Protein AF-A0A8T0EDN4-F1 (afdb_monomer_lite)

Foldseek 3Di:
DLVVVLVCLVPVNLVVLLLLLVLFQPLDPVSNCVSCCVPDVDDDDDPVVNVVSNLSLLVSLQVLVVVLVVLVVVLVVLVVVVCVVCVPDDPVRVVVSVVSSVSSVVSSVSSVVSSVSSLVRCCVSPLLVLLVVLLVVLLPDAQADDPVRQVVCVVVVLADPSLVVSLVVVVVVLVVVVVSHDLVSSQSNLLSNLLSNLVSVVVSLVNHAHELSSLVSVLSSVVVVLVSSVVSHPDRSVVSCPVVNVSSVCNNPPRND

Organism: Argiope bruennichi (NCBI:txid94029)

Secondary structure (DSSP, 8-state):
-HHHHHHHIIIIIIHHHHHHHHT----SHHHHHHHHHTT-SS----HHHHHHHHHHHHHHHHHHHHHHHHHHHHHHHHHHHHHHH-TT--HHHHHHHHHHHHHHHHHHHHHHHHHHHHHHHHIIIIIHHHHHHHHHHHHHS-----HHHHHHHHHTTTS-HHHHHHHHHHHHHHHHHHTTS-HHHHHHHHHHHHHHHHHHHHHHHHHS---HHHHHHHHHHHHHHHHHHHHH-SS--HHHHHHHHHHHHHHHHTS--

pLDDT: mean 85.51, std 10.29, range [38.66, 97.0]

Radius of gyration: 24.54 Å; chains: 1; bounding box: 53×47×71 Å

Sequence (257 aa):
MLNHATSLLQADFYEVLNEKLKLGFPSSILDFSQAYSVFQSSLQIQPSDIDKSKVEFLVTLNNAEVACEYVRTLRMNLEEEVQKMFPHASDQDGAKLESCLSEITSVNFKLQQLISYGRTHLCTAVVKPRIKPWVDAFQSASHIITDDEFAQYEANDGARPFIQNFIISTDTFLKSLKDSLTTSNFDSIVSLLATELTSQFEKAVMSCQFNRLGGLLFEKELRLIIAYLTTVTTWTIRDKFARLTSNCFYTQFGKCK

Structure (mmCIF, N/CA/C/O backbone):
data_AF-A0A8T0EDN4-F1
#
_entry.id   AF-A0A8T0EDN4-F1
#
loop_
_atom_site.group_PDB
_atom_site.id
_atom_site.type_symbol
_atom_site.label_atom_id
_atom_site.label_alt_id
_atom_site.label_comp_id
_atom_site.label_asym_id
_atom_site.label_entity_id
_atom_site.label_seq_id
_atom_site.pdbx_PDB_ins_code
_atom_site.Cartn_x
_atom_site.Cartn_y
_atom_site.Cartn_z
_atom_site.occupancy
_atom_site.B_iso_or_equiv
_atom_site.auth_seq_id
_atom_site.auth_comp_id
_atom_site.auth_asym_id
_atom_site.auth_atom_id
_atom_site.pdbx_PDB_model_num
ATOM 1 N N . MET A 1 1 ? -21.472 1.754 34.491 1.00 60.69 1 MET A N 1
ATOM 2 C CA . MET A 1 1 ? -21.577 0.890 33.294 1.00 60.69 1 MET A CA 1
ATOM 3 C C . MET A 1 1 ? -20.797 1.447 32.107 1.00 60.69 1 MET A C 1
ATOM 5 O O . MET A 1 1 ? -19.956 0.710 31.621 1.00 60.69 1 MET A O 1
ATOM 9 N N . LEU A 1 2 ? -20.976 2.710 31.688 1.00 70.38 2 LEU A N 1
ATOM 10 C CA . LEU A 1 2 ? -20.209 3.294 30.565 1.00 70.38 2 LEU A CA 1
ATOM 11 C C . LEU A 1 2 ? -18.682 3.203 30.740 1.00 70.38 2 LEU A C 1
ATOM 13 O O . LEU A 1 2 ? -18.018 2.639 29.882 1.00 70.38 2 LEU A O 1
ATOM 17 N N . ASN A 1 3 ? -18.141 3.626 31.887 1.00 73.56 3 ASN A N 1
ATOM 18 C CA . ASN A 1 3 ? -16.691 3.539 32.135 1.00 73.56 3 ASN A CA 1
ATOM 19 C C . ASN A 1 3 ? -16.175 2.093 32.098 1.00 73.56 3 ASN A C 1
ATOM 21 O O . ASN A 1 3 ? -15.054 1.842 31.675 1.00 73.56 3 ASN A O 1
ATOM 25 N N . HIS A 1 4 ? -17.009 1.128 32.500 1.00 79.94 4 HIS A N 1
ATOM 26 C CA . HIS A 1 4 ? -16.658 -0.288 32.417 1.00 79.94 4 HIS A CA 1
ATOM 27 C C . HIS A 1 4 ? -16.629 -0.771 30.959 1.00 79.94 4 HIS A C 1
ATOM 29 O O . HIS A 1 4 ? -15.708 -1.486 30.584 1.00 79.94 4 HIS A O 1
ATOM 35 N N . ALA A 1 5 ? -17.569 -0.321 30.119 1.00 77.38 5 ALA A N 1
ATOM 36 C CA . ALA A 1 5 ? -17.548 -0.597 28.683 1.00 77.38 5 ALA A CA 1
ATOM 37 C C . ALA A 1 5 ? -16.293 -0.015 28.009 1.00 77.38 5 ALA A C 1
ATOM 39 O O . ALA A 1 5 ? -15.651 -0.711 27.227 1.00 77.38 5 ALA A O 1
ATOM 40 N N . THR A 1 6 ? -15.887 1.209 28.363 1.00 81.44 6 THR A N 1
ATOM 41 C CA . THR A 1 6 ? -14.617 1.789 27.898 1.00 81.44 6 THR A CA 1
ATOM 42 C C . THR A 1 6 ? -13.420 0.940 28.329 1.00 81.44 6 THR A C 1
ATOM 44 O O . THR A 1 6 ? -12.558 0.640 27.505 1.00 81.44 6 THR A O 1
ATOM 47 N N . SER A 1 7 ? -13.358 0.523 29.601 1.00 83.19 7 SER A N 1
ATOM 48 C CA . SER A 1 7 ? -12.265 -0.324 30.094 1.00 83.19 7 SER A CA 1
ATOM 49 C C . SER A 1 7 ? -12.170 -1.645 29.332 1.00 83.19 7 SER A C 1
ATOM 51 O O . SER A 1 7 ? -11.069 -2.022 28.947 1.00 83.19 7 SER A O 1
ATOM 53 N N . LEU A 1 8 ? -13.300 -2.302 29.052 1.00 85.00 8 LEU A N 1
ATOM 54 C CA . LEU A 1 8 ? -13.344 -3.538 28.260 1.00 85.00 8 LEU A CA 1
ATOM 55 C C . LEU A 1 8 ? -12.883 -3.302 26.812 1.00 85.00 8 LEU A C 1
ATOM 57 O O . LEU A 1 8 ? -12.065 -4.053 26.288 1.00 85.00 8 LEU A O 1
ATOM 61 N N . LEU A 1 9 ? -13.349 -2.224 26.168 1.00 86.56 9 LEU A N 1
ATOM 62 C CA . LEU A 1 9 ? -12.917 -1.861 24.812 1.00 86.56 9 LEU A CA 1
ATOM 63 C C . LEU A 1 9 ? -11.412 -1.573 24.740 1.00 86.56 9 LEU A C 1
ATOM 65 O O . LEU A 1 9 ? -10.772 -1.852 23.725 1.00 86.56 9 LEU A O 1
ATOM 69 N N . GLN A 1 10 ? -10.840 -1.008 25.801 1.00 84.94 10 GLN A N 1
ATOM 70 C CA . GLN A 1 10 ? -9.421 -0.698 25.836 1.00 84.94 10 GLN A CA 1
ATOM 71 C C . GLN A 1 10 ? -8.559 -1.922 26.174 1.00 84.94 10 GLN A C 1
ATOM 73 O O . GLN A 1 10 ? -7.649 -2.226 25.408 1.00 84.94 10 GLN A O 1
ATOM 78 N N . ALA A 1 11 ? -8.833 -2.610 27.282 1.00 82.19 11 ALA A N 1
ATOM 79 C CA . ALA A 1 11 ? -7.992 -3.698 27.784 1.00 82.19 11 ALA A CA 1
ATOM 80 C C . ALA A 1 11 ? -8.225 -5.013 27.028 1.00 82.19 11 ALA A C 1
ATOM 82 O O . ALA A 1 11 ? -7.290 -5.620 26.524 1.00 82.19 11 ALA A O 1
ATOM 83 N N . ASP A 1 12 ? -9.478 -5.433 26.867 1.00 81.62 12 ASP A N 1
ATOM 84 C CA . ASP A 1 12 ? -9.762 -6.779 26.353 1.00 81.62 12 ASP A CA 1
ATOM 85 C C . ASP A 1 12 ? -9.864 -6.824 24.827 1.00 81.62 12 ASP A C 1
ATOM 87 O O . ASP A 1 12 ? -9.804 -7.895 24.220 1.00 81.62 12 ASP A O 1
ATOM 91 N N . PHE A 1 13 ? -10.022 -5.663 24.190 1.00 84.94 13 PHE A N 1
ATOM 92 C CA . PHE A 1 13 ? -10.209 -5.577 22.748 1.00 84.94 13 PHE A CA 1
ATOM 93 C C . PHE A 1 13 ? -9.044 -4.879 22.042 1.00 84.94 13 PHE A C 1
ATOM 95 O O . PHE A 1 13 ? -8.352 -5.498 21.230 1.00 84.94 13 PHE A O 1
ATOM 102 N N . TYR A 1 14 ? -8.786 -3.604 22.352 1.00 90.56 14 TYR A N 1
ATOM 103 C CA . TYR A 1 14 ? -7.710 -2.860 21.698 1.00 90.56 14 TYR A CA 1
ATOM 104 C C . TYR A 1 14 ? -6.323 -3.455 21.978 1.00 90.56 14 TYR A C 1
ATOM 106 O O . TYR A 1 14 ? -5.551 -3.605 21.032 1.00 90.56 14 TYR A O 1
ATOM 114 N N . GLU A 1 15 ? -5.987 -3.806 23.227 1.00 90.50 15 GLU A N 1
ATOM 115 C CA . GLU A 1 15 ? -4.652 -4.343 23.539 1.00 90.50 15 GLU A CA 1
ATOM 116 C C . GLU A 1 15 ? -4.381 -5.665 22.818 1.00 90.50 15 GLU A C 1
ATOM 118 O O . GLU A 1 15 ? -3.327 -5.798 22.202 1.00 90.50 15 GLU A O 1
ATOM 123 N N . VAL A 1 16 ? -5.361 -6.572 22.757 1.00 90.25 16 VAL A N 1
ATOM 124 C CA . VAL A 1 16 ? -5.237 -7.847 22.029 1.00 90.25 16 VAL A CA 1
ATOM 125 C C . VAL A 1 16 ? -4.974 -7.623 20.536 1.00 90.25 16 VAL A C 1
ATOM 127 O O . VAL A 1 16 ? -4.086 -8.248 19.952 1.00 90.25 16 VAL A O 1
ATOM 130 N N . LEU A 1 17 ? -5.717 -6.716 19.892 1.00 91.06 17 LEU A N 1
ATOM 131 C CA . LEU A 1 17 ? -5.491 -6.379 18.480 1.00 91.06 17 LEU A CA 1
ATOM 132 C C . LEU A 1 17 ? -4.126 -5.715 18.267 1.00 91.06 17 LEU A C 1
ATOM 134 O O . LEU A 1 17 ? -3.443 -5.982 17.277 1.00 91.06 17 LEU A O 1
ATOM 138 N N . ASN A 1 18 ? -3.736 -4.842 19.192 1.00 91.69 18 ASN A N 1
ATOM 139 C CA . ASN A 1 18 ? -2.486 -4.102 19.151 1.00 91.69 18 ASN A CA 1
ATOM 140 C C . ASN A 1 18 ? -1.275 -5.024 19.299 1.00 91.69 18 ASN A C 1
ATOM 142 O O . ASN A 1 18 ? -0.330 -4.890 18.528 1.00 91.69 18 ASN A O 1
ATOM 146 N N . GLU A 1 19 ? -1.307 -5.975 20.232 1.00 90.50 19 GLU A N 1
ATOM 147 C CA . GLU A 1 19 ? -0.259 -6.985 20.395 1.00 90.50 19 GLU A CA 1
ATOM 148 C C . GLU A 1 19 ? -0.078 -7.796 19.114 1.00 90.50 19 GLU A C 1
ATOM 150 O O . GLU A 1 19 ? 1.032 -7.879 18.589 1.00 90.50 19 GLU A O 1
ATOM 155 N N . LYS A 1 20 ? -1.176 -8.298 18.542 1.00 89.12 20 LYS A N 1
ATOM 156 C CA . LYS A 1 20 ? -1.141 -9.096 17.312 1.00 89.12 20 LYS A CA 1
ATOM 157 C C . LYS A 1 20 ? -0.633 -8.316 16.099 1.00 89.12 20 LYS A C 1
ATOM 159 O O . LYS A 1 20 ? 0.192 -8.826 15.347 1.00 89.12 20 LYS A O 1
ATOM 164 N N . LEU A 1 21 ? -1.087 -7.077 15.896 1.00 90.12 21 LEU A N 1
ATOM 165 C CA . LEU A 1 21 ? -0.645 -6.261 14.756 1.00 90.12 21 LEU A CA 1
ATOM 166 C C . LEU A 1 21 ? 0.787 -5.740 14.916 1.00 90.12 21 LEU A C 1
ATOM 168 O O . LEU A 1 21 ? 1.476 -5.557 13.912 1.00 90.12 21 LEU A O 1
ATOM 172 N N . LYS A 1 22 ? 1.263 -5.529 16.149 1.00 88.19 22 LYS A N 1
ATOM 173 C CA . LYS A 1 22 ? 2.648 -5.111 16.415 1.00 88.19 22 LYS A CA 1
ATOM 174 C C . LYS A 1 22 ? 3.683 -6.199 16.152 1.00 88.19 22 LYS A C 1
ATOM 176 O O . LYS A 1 22 ? 4.830 -5.848 15.895 1.00 88.19 22 LYS A O 1
ATOM 181 N N . LEU A 1 23 ? 3.296 -7.478 16.157 1.00 84.94 23 LEU A N 1
ATOM 182 C CA . LEU A 1 23 ? 4.167 -8.566 15.684 1.00 84.94 23 LEU A CA 1
ATOM 183 C C . LEU A 1 23 ? 4.550 -8.392 14.206 1.00 84.94 23 LEU A C 1
ATOM 185 O O . LEU A 1 23 ? 5.573 -8.910 13.765 1.00 84.94 23 LEU A O 1
ATOM 189 N N . GLY A 1 24 ? 3.756 -7.621 13.457 1.00 85.31 24 GLY A N 1
ATOM 190 C CA . GLY A 1 24 ? 4.019 -7.299 12.066 1.00 85.31 24 GLY A CA 1
ATOM 191 C C . GLY A 1 24 ? 3.651 -8.432 11.110 1.00 85.31 24 GLY A C 1
ATOM 192 O O . GLY A 1 24 ? 3.327 -9.556 11.488 1.00 85.31 24 GLY A O 1
ATOM 193 N N 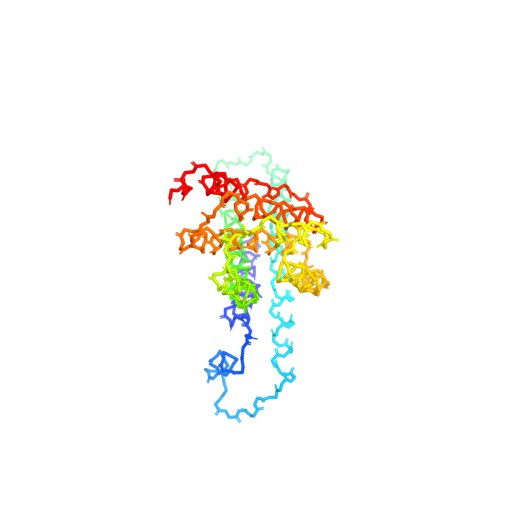. PHE A 1 25 ? 3.682 -8.107 9.821 1.00 87.00 25 PHE A N 1
ATOM 194 C CA . PHE A 1 25 ? 3.498 -9.083 8.755 1.00 87.00 25 PHE A CA 1
ATOM 195 C C . PHE A 1 25 ? 4.812 -9.852 8.520 1.00 87.00 25 PHE A C 1
ATOM 197 O O . PHE A 1 25 ? 5.822 -9.213 8.207 1.00 87.00 25 PHE A O 1
ATOM 204 N N . PRO A 1 26 ? 4.830 -11.193 8.626 1.00 83.50 26 PRO A N 1
ATOM 205 C CA . PRO A 1 26 ? 6.057 -11.966 8.480 1.00 83.50 26 PRO A CA 1
ATOM 206 C C . PRO A 1 26 ? 6.418 -12.140 6.998 1.00 83.50 26 PRO A C 1
ATOM 208 O O . PRO A 1 26 ? 5.901 -13.012 6.294 1.00 83.50 26 PRO A O 1
ATOM 211 N N . SER A 1 27 ? 7.313 -11.274 6.519 1.00 77.50 27 SER A N 1
ATOM 212 C CA . SER A 1 27 ? 7.777 -11.246 5.123 1.00 77.50 27 SER A CA 1
ATOM 213 C C . SER A 1 27 ? 8.827 -12.321 4.832 1.00 77.50 27 SER A C 1
ATOM 215 O O . SER A 1 27 ? 8.912 -12.818 3.709 1.00 77.50 27 SER A O 1
ATOM 217 N N . SER A 1 28 ? 9.619 -12.697 5.840 1.00 71.50 28 SER A N 1
ATOM 218 C CA . SER A 1 28 ? 10.679 -13.702 5.752 1.00 71.50 28 SER A CA 1
ATOM 219 C C . SER A 1 28 ? 10.759 -14.563 7.019 1.00 71.50 28 SER A C 1
ATOM 221 O O . SER A 1 28 ? 10.236 -14.199 8.072 1.00 71.50 28 SER A O 1
ATOM 223 N N . ILE A 1 29 ? 11.447 -15.708 6.928 1.00 68.19 29 ILE A N 1
ATOM 224 C CA . ILE A 1 29 ? 11.737 -16.578 8.086 1.00 68.19 29 ILE A CA 1
ATOM 225 C C . ILE A 1 29 ? 12.534 -15.808 9.151 1.00 68.19 29 ILE A C 1
ATOM 227 O O . ILE A 1 29 ? 12.317 -16.005 10.344 1.00 68.19 29 ILE A O 1
ATOM 231 N N . LEU A 1 30 ? 13.425 -14.905 8.727 1.00 69.06 30 LEU A N 1
ATOM 232 C CA . LEU A 1 30 ? 14.205 -14.061 9.629 1.00 69.06 30 LEU A CA 1
ATOM 233 C C . LEU A 1 30 ? 13.305 -13.078 10.384 1.00 69.06 30 LEU A C 1
ATOM 235 O O . LEU A 1 30 ? 13.374 -13.043 11.611 1.00 69.06 30 LEU A O 1
ATOM 239 N N . ASP A 1 31 ? 12.414 -12.367 9.684 1.00 69.31 31 ASP A N 1
ATOM 240 C CA . ASP A 1 31 ? 11.455 -11.443 10.314 1.00 69.31 31 ASP A CA 1
ATOM 241 C C . ASP A 1 31 ? 10.555 -12.178 11.312 1.00 69.31 31 ASP A C 1
ATOM 243 O O . ASP A 1 31 ? 10.358 -11.726 12.439 1.00 69.31 31 ASP A O 1
ATOM 247 N N . PHE A 1 32 ? 10.066 -13.358 10.918 1.00 72.62 32 PHE A N 1
ATOM 248 C CA . PHE A 1 32 ? 9.255 -14.216 11.775 1.00 72.62 32 PHE A CA 1
ATOM 249 C C . PHE A 1 32 ? 10.025 -14.653 13.026 1.00 72.62 32 PHE A C 1
ATOM 251 O O . PHE A 1 32 ? 9.536 -14.515 14.144 1.00 72.62 32 PHE A O 1
ATOM 258 N N . SER A 1 33 ? 11.261 -15.132 12.860 1.00 67.62 33 SER A N 1
ATOM 259 C CA . SER A 1 33 ? 12.090 -15.552 13.990 1.00 67.62 33 SER A CA 1
ATOM 260 C C . SER A 1 33 ? 12.363 -14.403 14.959 1.00 67.62 33 SER A C 1
ATOM 262 O O . SER A 1 33 ? 12.287 -14.608 16.164 1.00 67.62 33 SER A O 1
ATOM 264 N N . GLN A 1 34 ? 12.600 -13.181 14.471 1.00 72.00 34 GLN A N 1
ATOM 265 C CA . GLN A 1 34 ? 12.850 -12.030 15.337 1.00 72.00 34 GLN A CA 1
ATOM 266 C C . GLN A 1 34 ? 11.594 -11.618 16.109 1.00 72.00 34 GLN A C 1
ATOM 268 O O . GLN A 1 34 ? 11.676 -11.463 17.326 1.00 72.00 34 GLN A O 1
ATOM 273 N N . ALA A 1 35 ? 10.439 -11.530 15.443 1.00 70.25 35 ALA A N 1
ATOM 274 C CA . ALA A 1 35 ? 9.165 -11.184 16.078 1.00 70.25 35 ALA A CA 1
ATOM 275 C C . ALA A 1 35 ? 8.761 -12.166 17.197 1.00 70.25 35 ALA A C 1
ATOM 277 O O . ALA A 1 35 ? 8.218 -11.746 18.217 1.00 70.25 35 ALA A O 1
ATOM 278 N N . TYR A 1 36 ? 9.069 -13.458 17.035 1.00 68.88 36 TYR A N 1
ATOM 279 C CA . TYR A 1 36 ? 8.668 -14.513 17.975 1.00 68.88 36 TYR A CA 1
ATOM 280 C C . TYR A 1 36 ? 9.785 -14.981 18.928 1.00 68.88 36 TYR A C 1
ATOM 282 O O . TYR A 1 36 ? 9.495 -15.639 19.928 1.00 68.88 36 TYR A O 1
ATOM 290 N N . SER A 1 37 ? 11.047 -14.600 18.691 1.00 64.25 37 SER A N 1
ATOM 291 C CA . SER A 1 37 ? 12.200 -14.945 19.550 1.00 64.25 37 SER A CA 1
ATOM 292 C C . SER A 1 37 ? 12.085 -14.418 20.980 1.00 64.25 37 SER A C 1
ATOM 294 O O . SER A 1 37 ? 12.598 -15.042 21.907 1.00 64.25 37 SER A O 1
ATOM 296 N N . VAL A 1 38 ? 11.376 -13.302 21.170 1.00 58.84 38 VAL A N 1
ATOM 297 C CA . VAL A 1 38 ? 11.084 -12.736 22.496 1.00 58.84 38 VAL A CA 1
ATOM 298 C C . VAL A 1 38 ? 10.092 -13.614 23.267 1.00 58.84 38 VAL A C 1
ATOM 300 O O . VAL A 1 38 ? 10.120 -13.638 24.495 1.00 58.84 38 VAL A O 1
ATOM 303 N N . PHE A 1 39 ? 9.248 -14.369 22.558 1.00 57.25 39 PHE A N 1
ATOM 304 C CA . PHE A 1 39 ? 8.209 -15.197 23.158 1.00 57.25 39 PHE A CA 1
ATOM 305 C C . PHE A 1 39 ? 8.665 -16.635 23.422 1.00 57.25 39 PHE A C 1
ATOM 307 O O . PHE A 1 39 ? 8.317 -17.167 24.473 1.00 57.25 39 PHE A O 1
ATOM 314 N N . GLN A 1 40 ? 9.456 -17.266 22.543 1.00 55.69 40 GLN A N 1
ATOM 315 C CA . GLN A 1 40 ? 9.877 -18.668 22.712 1.00 55.69 40 GLN A CA 1
ATOM 316 C C . GLN A 1 40 ? 11.278 -18.941 22.131 1.00 55.69 40 GLN A C 1
ATOM 318 O O . GLN A 1 40 ? 11.511 -18.828 20.932 1.00 55.69 40 GLN A O 1
ATOM 323 N N . SER A 1 41 ? 12.215 -19.362 22.986 1.00 49.59 41 SER A N 1
ATOM 324 C CA . SER A 1 41 ? 13.643 -19.531 22.672 1.00 49.59 41 SER A CA 1
ATOM 325 C C . SER A 1 41 ? 14.039 -20.891 22.063 1.00 49.59 41 SER A C 1
ATOM 327 O O . SER A 1 41 ? 15.229 -21.155 21.904 1.00 49.59 41 SER A O 1
ATOM 329 N N . SER A 1 42 ? 13.094 -21.775 21.712 1.00 52.44 42 SER A N 1
ATOM 330 C CA . SER A 1 42 ? 13.424 -23.178 21.376 1.00 52.44 42 SER A CA 1
ATOM 331 C C . SER A 1 42 ? 12.530 -23.885 20.341 1.00 52.44 42 SER A C 1
ATOM 333 O O . SER A 1 42 ? 12.590 -25.109 20.227 1.00 52.44 42 SER A O 1
ATOM 335 N N . LEU A 1 43 ? 11.742 -23.165 19.534 1.00 58.38 43 LEU A N 1
ATOM 336 C CA . LEU A 1 43 ? 10.915 -23.796 18.494 1.00 58.38 43 LEU A CA 1
ATOM 337 C C . LEU 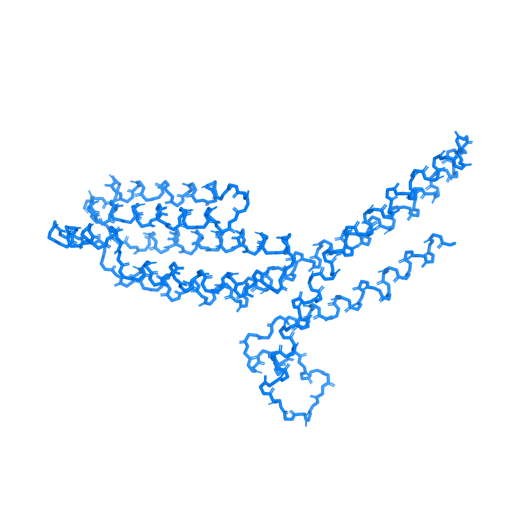A 1 43 ? 11.626 -23.930 17.141 1.00 58.38 43 LEU A C 1
ATOM 339 O O . LEU A 1 43 ? 12.173 -22.970 16.599 1.00 58.38 43 LEU A O 1
ATOM 343 N N . GLN A 1 44 ? 11.537 -25.126 16.552 1.00 64.81 44 GLN A N 1
ATOM 344 C CA . GLN A 1 44 ? 11.771 -25.332 15.123 1.00 64.81 44 GLN A CA 1
ATOM 345 C C . GLN A 1 44 ? 10.628 -24.667 14.340 1.00 64.81 44 GLN A C 1
ATOM 347 O O . GLN A 1 44 ? 9.514 -25.182 14.322 1.00 64.81 44 GLN A O 1
ATOM 352 N N . ILE A 1 45 ? 10.896 -23.517 13.715 1.00 66.31 45 ILE A N 1
ATOM 353 C CA . ILE A 1 45 ? 9.917 -22.774 12.905 1.00 66.31 45 ILE A CA 1
ATOM 354 C C . ILE A 1 45 ? 9.574 -23.593 11.656 1.00 66.31 45 ILE A C 1
ATOM 356 O O . ILE A 1 45 ? 10.453 -23.833 10.822 1.00 66.31 45 ILE A O 1
ATOM 360 N N . GLN A 1 46 ? 8.309 -23.996 11.497 1.00 75.12 46 GLN A N 1
ATOM 361 C CA . GLN A 1 46 ? 7.849 -24.626 10.260 1.00 75.12 46 GLN A CA 1
ATOM 362 C C . GLN A 1 46 ? 7.294 -23.583 9.275 1.00 75.12 46 GLN A C 1
ATOM 364 O O . GLN A 1 46 ? 6.701 -22.588 9.695 1.00 75.12 46 GLN A O 1
ATOM 369 N N . PRO A 1 47 ? 7.402 -23.809 7.949 1.00 73.06 47 PRO A N 1
ATOM 370 C CA . PRO A 1 47 ? 6.815 -22.917 6.944 1.00 73.06 47 PRO A CA 1
ATOM 371 C C . PRO A 1 47 ? 5.310 -22.668 7.141 1.00 73.06 47 PRO A C 1
ATOM 373 O O . PRO A 1 47 ? 4.833 -21.559 6.920 1.00 73.06 47 PRO A O 1
ATOM 376 N N . SER A 1 48 ? 4.573 -23.672 7.630 1.00 82.25 48 SER A N 1
ATOM 377 C CA . SER A 1 48 ? 3.141 -23.560 7.931 1.00 82.25 48 SER A CA 1
ATOM 378 C C . SER A 1 48 ? 2.815 -22.546 9.028 1.00 82.25 48 SER A C 1
ATOM 380 O O . SER A 1 48 ? 1.709 -22.011 9.045 1.00 82.25 48 SER A O 1
ATOM 382 N N . ASP A 1 49 ? 3.742 -22.283 9.951 1.00 81.56 49 ASP A N 1
ATOM 383 C CA . ASP A 1 49 ? 3.520 -21.329 11.044 1.00 81.56 49 ASP A CA 1
ATOM 384 C C . ASP A 1 49 ? 3.600 -19.887 10.536 1.00 81.56 49 ASP A C 1
ATOM 386 O O . ASP A 1 49 ? 2.819 -19.033 10.950 1.00 81.56 49 ASP A O 1
ATOM 390 N N . ILE A 1 50 ? 4.456 -19.640 9.541 1.00 83.94 50 ILE A N 1
ATOM 391 C CA . ILE A 1 50 ? 4.559 -18.343 8.867 1.00 83.94 50 ILE A CA 1
ATOM 392 C C . ILE A 1 50 ? 3.255 -18.023 8.136 1.00 83.94 50 ILE A C 1
ATOM 394 O O . ILE A 1 50 ? 2.739 -16.912 8.252 1.00 83.94 50 ILE A O 1
ATOM 398 N N . ASP A 1 51 ? 2.700 -18.986 7.398 1.00 85.81 51 ASP A N 1
ATOM 399 C CA . ASP A 1 51 ? 1.457 -18.767 6.656 1.00 85.81 51 ASP A CA 1
ATOM 400 C C . ASP A 1 51 ? 0.259 -18.563 7.590 1.00 85.81 51 ASP A C 1
ATOM 402 O O . ASP A 1 51 ? -0.558 -17.673 7.341 1.00 85.81 51 ASP A O 1
ATOM 406 N N . LYS A 1 52 ? 0.200 -19.281 8.721 1.00 87.88 52 LYS A N 1
ATOM 407 C CA . LYS A 1 52 ? -0.790 -19.012 9.776 1.00 87.88 52 LYS A CA 1
ATOM 408 C C . LYS A 1 52 ? -0.683 -17.585 10.303 1.00 87.88 52 LYS A C 1
ATOM 410 O O . LYS A 1 52 ? -1.703 -16.908 10.392 1.00 87.88 52 LYS A O 1
ATOM 415 N N . SER A 1 53 ? 0.520 -17.094 10.591 1.00 87.75 53 SER A N 1
ATOM 416 C CA . SER A 1 53 ? 0.693 -15.729 11.100 1.00 87.75 53 SER A CA 1
ATOM 417 C C . SER A 1 53 ? 0.407 -14.647 10.058 1.00 87.75 53 SER A C 1
ATOM 419 O O . SER A 1 53 ? -0.086 -13.582 10.421 1.00 87.75 53 SER A O 1
ATOM 421 N N . LYS A 1 54 ? 0.634 -14.900 8.760 1.00 90.75 54 LYS A N 1
ATOM 422 C CA . LYS A 1 54 ? 0.161 -13.992 7.696 1.00 90.75 54 LYS A CA 1
ATOM 423 C C . LYS A 1 54 ? -1.359 -13.888 7.706 1.00 90.75 54 LYS A C 1
ATOM 425 O O . LYS A 1 54 ? -1.892 -12.781 7.678 1.00 90.75 54 LYS A O 1
ATOM 430 N N . VAL A 1 55 ? -2.048 -15.030 7.760 1.00 91.81 55 VAL A N 1
ATOM 431 C CA . VAL A 1 55 ? -3.516 -15.072 7.825 1.00 91.81 55 VAL A CA 1
ATOM 432 C C . VAL A 1 55 ? -4.006 -14.371 9.088 1.00 91.81 55 VAL A C 1
ATOM 434 O O . VAL A 1 55 ? -4.890 -13.523 9.005 1.00 91.81 55 VAL A O 1
ATOM 437 N N . GLU A 1 56 ? -3.398 -14.650 10.241 1.00 92.81 56 GLU A N 1
ATOM 438 C CA . GLU A 1 56 ? -3.752 -14.008 11.506 1.00 92.81 56 GLU A CA 1
ATOM 439 C C . GLU A 1 56 ? -3.569 -12.488 11.451 1.00 92.81 56 GLU A C 1
ATOM 441 O O . GLU A 1 56 ? -4.454 -11.759 11.898 1.00 92.81 56 GLU A O 1
ATOM 446 N N . PHE A 1 57 ? -2.485 -11.991 10.851 1.00 94.38 57 PHE A N 1
ATOM 447 C CA . PHE A 1 57 ? -2.268 -10.557 10.673 1.00 94.38 57 PHE A CA 1
ATOM 448 C C . PHE A 1 57 ? -3.378 -9.914 9.827 1.00 94.38 57 PHE A C 1
ATOM 450 O O . PHE A 1 57 ? -3.949 -8.898 10.226 1.00 94.38 57 PHE A O 1
ATOM 457 N N . LEU A 1 58 ? -3.717 -10.511 8.677 1.00 95.06 58 LEU A N 1
ATOM 458 C CA . LEU A 1 58 ? -4.756 -9.986 7.779 1.00 95.06 58 LEU A CA 1
ATOM 459 C C . LEU A 1 58 ? -6.143 -10.018 8.435 1.00 95.06 58 LEU A C 1
ATOM 461 O O . LEU A 1 58 ? -6.872 -9.026 8.388 1.00 95.06 58 LEU A O 1
ATOM 465 N N . VAL A 1 59 ? -6.485 -11.119 9.109 1.00 95.38 59 VAL A N 1
ATOM 466 C CA . VAL A 1 59 ? -7.743 -11.255 9.859 1.00 95.38 59 VAL A CA 1
ATOM 467 C C . VAL A 1 59 ? -7.808 -10.243 10.999 1.00 95.38 59 VAL A C 1
ATOM 469 O O . VAL A 1 59 ? -8.833 -9.592 11.179 1.00 95.38 59 VAL A O 1
ATOM 472 N N . THR A 1 60 ? -6.717 -10.048 11.738 1.00 95.56 60 THR A N 1
ATOM 473 C CA . THR A 1 60 ? -6.660 -9.063 12.827 1.00 95.56 60 THR A CA 1
ATOM 474 C C . THR A 1 60 ? -6.853 -7.644 12.294 1.00 95.56 60 THR A C 1
ATOM 476 O O . THR A 1 60 ? -7.602 -6.869 12.885 1.00 95.56 60 THR A O 1
ATOM 479 N N . LEU A 1 61 ? -6.246 -7.308 11.150 1.00 96.56 61 LEU A N 1
ATOM 480 C CA . LEU A 1 61 ? -6.421 -6.003 10.509 1.00 96.56 61 LEU A CA 1
ATOM 481 C C . LEU A 1 61 ? -7.872 -5.768 10.056 1.00 96.56 61 LEU A C 1
ATOM 483 O O . LEU A 1 61 ? -8.398 -4.667 10.219 1.00 96.56 61 LEU A O 1
ATOM 487 N N . ASN A 1 62 ? -8.530 -6.796 9.516 1.00 97.00 62 ASN A N 1
ATOM 488 C CA . ASN A 1 62 ? -9.950 -6.750 9.159 1.00 97.00 62 ASN A CA 1
ATOM 489 C C . ASN A 1 62 ? -10.840 -6.580 10.391 1.00 97.00 62 ASN A C 1
ATOM 491 O O . ASN A 1 62 ? -11.709 -5.714 10.409 1.00 97.00 62 ASN A O 1
ATOM 495 N N . ASN A 1 63 ? -10.587 -7.355 11.444 1.00 95.44 63 ASN A N 1
ATOM 496 C CA . ASN A 1 63 ? -11.351 -7.278 12.684 1.00 95.44 63 ASN A CA 1
ATOM 497 C C . ASN A 1 63 ? -11.204 -5.909 13.353 1.00 95.44 63 ASN A C 1
ATOM 499 O O . ASN A 1 63 ? -12.194 -5.362 13.829 1.00 95.44 63 ASN A O 1
ATOM 503 N N . ALA A 1 64 ? -9.997 -5.335 13.358 1.00 95.12 64 ALA A N 1
ATOM 504 C CA . ALA A 1 64 ? -9.759 -3.992 13.880 1.00 95.12 64 ALA A CA 1
ATOM 505 C C . ALA A 1 64 ? -10.559 -2.934 13.106 1.00 95.12 64 ALA A C 1
ATOM 507 O O . ALA A 1 64 ? -11.149 -2.044 13.716 1.00 95.12 64 ALA A O 1
ATOM 508 N N . GLU A 1 65 ? -10.608 -3.049 11.777 1.00 95.38 65 GLU A N 1
ATOM 509 C CA . GLU A 1 65 ? -11.351 -2.136 10.907 1.00 95.38 65 GLU A CA 1
ATOM 510 C C . GLU A 1 65 ? -12.864 -2.214 11.133 1.00 95.38 65 GLU A C 1
ATOM 512 O O . GLU A 1 65 ? -13.488 -1.193 11.415 1.00 95.38 65 GLU A O 1
ATOM 517 N N . VAL A 1 66 ? -13.437 -3.419 11.135 1.00 95.06 66 VAL A N 1
ATOM 518 C CA . VAL A 1 66 ? -14.867 -3.621 11.420 1.00 95.06 66 VAL A CA 1
ATOM 519 C C . VAL A 1 66 ? -15.219 -3.157 12.836 1.00 95.06 66 VAL A C 1
ATOM 521 O O . VAL A 1 66 ? -16.244 -2.512 13.056 1.00 95.06 66 VAL A O 1
ATOM 524 N N . ALA A 1 67 ? -14.355 -3.434 13.811 1.00 92.75 67 ALA A N 1
ATOM 525 C CA . ALA A 1 67 ? -14.594 -3.015 15.181 1.00 92.75 67 ALA A CA 1
ATOM 526 C C . ALA A 1 67 ? -14.503 -1.501 15.376 1.00 92.75 67 ALA A C 1
ATOM 528 O O . ALA A 1 67 ? -15.235 -0.961 16.200 1.00 92.75 67 ALA A O 1
ATOM 529 N N . CYS A 1 68 ? -13.667 -0.803 14.606 1.00 93.69 68 CYS A N 1
ATOM 530 C CA . CYS A 1 68 ? -13.660 0.656 14.582 1.00 93.69 68 CYS A CA 1
ATOM 531 C C . CYS A 1 68 ? -15.044 1.202 14.186 1.00 93.69 68 CYS A C 1
ATOM 533 O O . CYS A 1 68 ? -15.579 2.078 14.865 1.00 93.69 68 CYS A O 1
ATOM 535 N N . GLU A 1 69 ? -15.688 0.626 13.166 1.00 92.94 69 GLU A N 1
ATOM 536 C CA . GLU A 1 69 ? -17.055 1.012 12.789 1.00 92.94 69 GLU A CA 1
ATOM 537 C C . GLU A 1 69 ? -18.093 0.661 13.865 1.00 92.94 69 GLU A C 1
ATOM 539 O O . GLU A 1 69 ? -19.007 1.451 14.127 1.00 92.94 69 GLU A O 1
ATOM 544 N N . TYR A 1 70 ? -17.941 -0.474 14.553 1.00 92.38 70 TYR A N 1
ATOM 545 C CA . TYR A 1 70 ? -18.818 -0.830 15.673 1.00 92.38 70 TYR A CA 1
ATOM 546 C C . TYR A 1 70 ? -18.667 0.108 16.869 1.00 92.38 70 TYR A C 1
ATOM 548 O O . TYR A 1 70 ? -19.677 0.539 17.418 1.00 92.38 70 TYR A O 1
ATOM 556 N N . VAL A 1 71 ? -17.443 0.483 17.248 1.00 91.88 71 VAL A N 1
ATOM 557 C CA . VAL A 1 71 ? -17.197 1.447 18.334 1.00 91.88 71 VAL A CA 1
ATOM 558 C C . VAL A 1 71 ? -17.769 2.819 17.972 1.00 91.88 71 VAL A C 1
ATOM 560 O O . VAL A 1 71 ? -18.409 3.461 18.807 1.00 91.88 71 VAL A O 1
ATOM 563 N N . ARG A 1 72 ? -17.616 3.251 16.715 1.00 92.50 72 ARG A N 1
ATOM 564 C CA . ARG A 1 72 ? -18.214 4.497 16.216 1.00 92.50 72 ARG A CA 1
ATOM 565 C C . ARG A 1 72 ? -19.742 4.466 16.285 1.00 92.50 72 ARG A C 1
ATOM 567 O O . ARG A 1 72 ? -20.347 5.420 16.770 1.00 92.50 72 ARG A O 1
ATOM 574 N N . THR A 1 73 ? -20.354 3.369 15.845 1.00 93.50 73 THR A N 1
ATOM 575 C CA . THR A 1 73 ? -21.813 3.180 15.880 1.00 93.50 73 THR A CA 1
ATOM 576 C C . THR A 1 73 ? -22.333 3.116 17.316 1.00 93.50 73 THR A C 1
ATOM 578 O O . THR A 1 73 ? -23.330 3.753 17.642 1.00 93.50 73 THR A O 1
ATOM 581 N N . LEU A 1 74 ? -21.623 2.412 18.203 1.00 91.19 74 LEU A N 1
ATOM 582 C CA . LEU A 1 74 ? -21.942 2.344 19.627 1.00 91.19 74 LEU A CA 1
ATOM 583 C C . LEU A 1 74 ? -21.947 3.738 20.258 1.00 91.19 74 LEU A C 1
ATOM 585 O O . LEU A 1 74 ? -22.892 4.069 20.967 1.00 91.19 74 LEU A O 1
ATOM 589 N N . ARG A 1 75 ? -20.933 4.567 19.974 1.00 90.56 75 ARG A N 1
ATOM 590 C CA . ARG A 1 75 ? -20.885 5.954 20.458 1.00 90.56 75 ARG A CA 1
ATOM 591 C C . ARG A 1 75 ? -22.117 6.739 20.005 1.00 90.56 75 ARG A C 1
ATOM 593 O O . ARG A 1 75 ? -22.758 7.359 20.844 1.00 90.56 75 ARG A O 1
ATOM 600 N N . MET A 1 76 ? -22.445 6.695 18.711 1.00 91.56 76 MET A N 1
ATOM 601 C CA . MET A 1 76 ? -23.593 7.425 18.160 1.00 91.56 76 MET A CA 1
ATOM 602 C C . MET A 1 76 ? -24.911 6.996 18.813 1.00 91.56 76 MET A C 1
ATOM 604 O O . MET A 1 76 ? -25.695 7.843 19.228 1.00 91.56 76 MET A O 1
ATOM 608 N N . ASN A 1 77 ? -25.127 5.688 18.968 1.00 91.12 77 ASN A N 1
ATOM 609 C CA . ASN A 1 77 ? -26.339 5.166 19.598 1.00 91.12 77 ASN A CA 1
ATOM 610 C C . ASN A 1 77 ? -26.417 5.544 21.084 1.00 91.12 77 ASN A C 1
ATOM 612 O O . ASN A 1 77 ? -27.488 5.880 21.579 1.00 91.12 77 ASN A O 1
ATOM 616 N N . LEU A 1 78 ? -25.289 5.508 21.804 1.00 88.31 78 LEU A N 1
ATOM 617 C CA . LEU A 1 78 ? -25.240 5.939 23.201 1.00 88.31 78 LEU A CA 1
ATOM 618 C C . LEU A 1 78 ? -25.550 7.430 23.336 1.00 88.31 78 LEU A C 1
ATOM 620 O O . LEU A 1 78 ? -26.291 7.800 24.237 1.00 88.31 78 LEU A O 1
ATOM 624 N N . GLU A 1 79 ? -25.020 8.269 22.447 1.00 88.38 79 GLU A N 1
ATOM 625 C CA . GLU A 1 79 ? -25.290 9.709 22.425 1.00 88.38 79 GLU A CA 1
ATOM 626 C C . GLU A 1 79 ? -26.784 10.002 22.201 1.00 88.38 79 GLU A C 1
ATOM 628 O O . GLU A 1 79 ? -27.374 10.810 22.920 1.00 88.38 79 GLU A O 1
ATOM 633 N N . GLU A 1 80 ? -27.427 9.284 21.278 1.00 89.62 80 GLU A N 1
ATOM 634 C CA . GLU A 1 80 ? -28.864 9.415 21.015 1.00 89.62 80 GLU A CA 1
ATOM 635 C C . GLU A 1 80 ? -29.721 8.971 22.216 1.00 89.62 80 GLU A C 1
ATOM 637 O O . GLU A 1 80 ? -30.641 9.680 22.632 1.00 89.62 80 GLU A O 1
ATOM 642 N N . GLU A 1 81 ? -29.412 7.820 22.818 1.00 87.31 81 GLU A N 1
ATOM 643 C CA . GLU A 1 81 ? -30.149 7.309 23.982 1.00 87.31 81 GLU A CA 1
ATOM 644 C C . GLU A 1 81 ? -29.976 8.202 25.214 1.00 87.31 81 GLU A C 1
ATOM 646 O O . GLU A 1 81 ? -30.925 8.436 25.964 1.00 87.31 81 GLU A O 1
ATOM 651 N N . VAL A 1 82 ? -28.786 8.771 25.391 1.00 84.94 82 VAL A N 1
ATOM 652 C CA . VAL A 1 82 ? -28.504 9.774 26.417 1.00 84.94 82 VAL A CA 1
ATOM 653 C C . VAL A 1 82 ? -29.411 10.995 26.270 1.00 84.94 82 VAL A C 1
ATOM 655 O O . VAL A 1 82 ? -30.026 11.418 27.252 1.00 84.94 82 VAL A O 1
ATOM 658 N N . GLN A 1 83 ? -29.526 11.540 25.057 1.00 85.69 83 GLN A N 1
ATOM 659 C CA . GLN A 1 83 ? -30.365 12.710 24.795 1.00 85.69 83 GLN A CA 1
ATOM 660 C C . GLN A 1 83 ? -31.850 12.412 25.049 1.00 85.69 83 GLN A C 1
ATOM 662 O O . GLN A 1 83 ? -32.566 13.261 25.581 1.00 85.69 83 GLN A O 1
ATOM 667 N N . LYS A 1 84 ? -32.312 11.194 24.728 1.00 87.88 84 LYS A N 1
ATOM 668 C CA . LYS A 1 84 ? -33.693 10.752 24.985 1.00 87.88 84 LYS A CA 1
ATOM 669 C C . LYS A 1 84 ? -33.993 10.542 26.468 1.00 87.88 84 LYS A C 1
ATOM 671 O O . LYS A 1 84 ? -35.076 10.911 26.918 1.00 87.88 84 LYS A O 1
ATOM 676 N N . MET A 1 85 ? -33.079 9.923 27.220 1.00 85.62 85 MET A N 1
ATOM 677 C CA . MET A 1 85 ? -33.293 9.618 28.641 1.00 85.62 85 MET A CA 1
ATOM 678 C C . MET A 1 85 ? -33.172 10.856 29.531 1.00 85.62 85 MET A C 1
ATOM 680 O O . MET A 1 85 ? -33.857 10.941 30.550 1.00 85.62 85 MET A O 1
ATOM 684 N N . PHE A 1 86 ? -32.335 11.824 29.147 1.00 83.56 86 PHE A N 1
ATOM 685 C CA . PHE A 1 86 ? -32.072 13.026 29.937 1.00 83.56 86 PHE A CA 1
ATOM 686 C C . PHE A 1 86 ? -32.292 14.323 29.134 1.00 83.56 86 PHE A C 1
ATOM 688 O O . PHE A 1 86 ? -31.373 15.131 29.003 1.00 83.56 86 PHE A O 1
ATOM 695 N N . PRO A 1 87 ? -33.520 14.593 28.649 1.00 80.25 87 PRO A N 1
ATOM 696 C CA . PRO A 1 87 ? -33.812 15.768 27.819 1.00 80.25 87 PRO A CA 1
ATOM 697 C C . PRO A 1 87 ? -33.654 17.105 28.566 1.00 80.25 87 PRO A C 1
ATOM 699 O O . PRO A 1 87 ? -33.625 18.168 27.949 1.00 80.25 87 PRO A O 1
ATOM 702 N N . HIS A 1 88 ? -33.573 17.066 29.900 1.00 82.94 88 HIS A N 1
ATOM 703 C CA . HIS A 1 88 ? -33.381 18.222 30.782 1.00 82.94 88 HIS A CA 1
ATOM 704 C C . HIS A 1 88 ? -32.188 18.016 31.727 1.00 82.94 88 HIS A C 1
ATOM 706 O O . HIS A 1 88 ? -32.230 18.451 32.879 1.00 82.94 88 HIS A O 1
ATOM 712 N N . ALA A 1 89 ? -31.154 17.293 31.278 1.00 78.25 89 ALA A N 1
ATOM 713 C CA . ALA A 1 89 ? -29.923 17.137 32.047 1.00 78.25 89 ALA A CA 1
ATOM 714 C C . ALA A 1 89 ? -29.375 18.507 32.471 1.00 78.25 89 ALA A C 1
ATOM 716 O O . ALA A 1 89 ? -29.336 19.441 31.670 1.00 78.25 89 ALA A O 1
ATOM 717 N N . SER A 1 90 ? -28.933 18.618 33.725 1.00 82.12 90 SER A N 1
ATOM 718 C CA . SER A 1 90 ? -28.172 19.788 34.160 1.00 82.12 90 SER A CA 1
ATOM 719 C C . SER A 1 90 ? -26.842 19.854 33.399 1.00 82.12 90 SER A C 1
ATOM 721 O O . SER A 1 90 ? -26.294 18.812 33.029 1.00 82.12 90 SER A O 1
ATOM 723 N N . ASP A 1 91 ? -26.275 21.051 33.220 1.00 82.38 91 ASP A N 1
ATOM 724 C CA . ASP A 1 91 ? -24.973 21.223 32.549 1.00 82.38 91 ASP A CA 1
ATOM 725 C C . ASP A 1 91 ? -23.878 20.337 33.171 1.00 82.38 91 ASP A C 1
ATOM 727 O O . ASP A 1 91 ? -23.011 19.798 32.480 1.00 82.38 91 ASP A O 1
ATOM 731 N N . GLN A 1 92 ? -23.941 20.134 34.490 1.00 82.88 92 GLN A N 1
ATOM 732 C CA . GLN A 1 92 ? -22.976 19.325 35.226 1.00 82.88 92 GLN A CA 1
ATOM 733 C C . GLN A 1 92 ? -23.119 17.819 34.943 1.00 82.88 92 GLN A C 1
ATOM 735 O O . GLN A 1 92 ? -22.114 17.106 34.909 1.00 82.88 92 GLN A O 1
ATOM 740 N N . ASP A 1 93 ? -24.339 17.321 34.739 1.00 81.38 93 ASP A N 1
ATOM 741 C CA . ASP A 1 93 ? -24.580 15.914 34.401 1.00 81.38 93 ASP A CA 1
ATOM 742 C C . ASP A 1 93 ? -24.310 15.640 32.919 1.00 81.38 93 ASP A C 1
ATOM 744 O O . ASP A 1 93 ? -23.715 14.612 32.589 1.00 81.38 93 ASP A O 1
ATOM 748 N N . GLY A 1 94 ? -24.628 16.602 32.045 1.00 82.25 94 GLY A N 1
ATOM 749 C CA . GLY A 1 94 ? -24.237 16.573 30.635 1.00 82.25 94 GLY A CA 1
ATOM 750 C C . GLY A 1 94 ? -22.717 16.498 30.462 1.00 82.25 94 GLY A C 1
ATOM 751 O O . GLY A 1 94 ? -22.220 15.652 29.722 1.00 82.25 94 GLY A O 1
ATOM 752 N N . ALA A 1 95 ? -21.957 17.293 31.223 1.00 84.12 95 ALA A N 1
ATOM 753 C CA . ALA A 1 95 ? -20.494 17.279 31.167 1.00 84.12 95 ALA A CA 1
ATOM 754 C C . ALA A 1 95 ? -19.877 15.930 31.587 1.00 84.12 95 ALA A C 1
ATOM 756 O O . ALA A 1 95 ? -18.917 15.464 30.971 1.00 84.12 95 ALA A O 1
ATOM 757 N N . LYS A 1 96 ? -20.422 15.267 32.618 1.00 82.62 96 LYS A N 1
ATOM 758 C CA . LYS A 1 96 ? -19.953 13.929 33.034 1.00 82.62 96 LYS A CA 1
ATOM 759 C C . LYS A 1 96 ? -20.206 12.883 31.952 1.00 82.62 96 LYS A C 1
ATOM 761 O O . LYS A 1 96 ? -19.390 11.985 31.751 1.00 82.62 96 LYS A O 1
ATOM 766 N N . LEU A 1 97 ? -21.339 12.996 31.273 1.00 82.00 97 LEU A N 1
ATOM 767 C CA . LEU A 1 97 ? -21.757 12.065 30.237 1.00 82.00 97 LEU A CA 1
ATOM 768 C C . LEU A 1 97 ? -20.923 12.226 28.969 1.00 82.00 97 LEU A C 1
ATOM 770 O O . LEU A 1 97 ? -20.430 11.235 28.433 1.00 82.00 97 LEU A O 1
ATOM 774 N N . GLU A 1 98 ? -20.660 13.473 28.584 1.00 85.06 98 GLU A N 1
ATOM 775 C CA . GLU A 1 98 ? -19.732 13.799 27.505 1.00 85.06 98 GLU A CA 1
ATOM 776 C C . GLU A 1 98 ? -18.322 13.289 27.814 1.00 85.06 98 GLU A C 1
ATOM 778 O O . GLU A 1 98 ? -17.687 12.676 26.960 1.00 85.06 98 GLU A O 1
ATOM 783 N N . SER A 1 99 ? -17.853 13.429 29.060 1.00 86.69 99 SER A N 1
ATOM 784 C CA . SER A 1 99 ? -16.570 12.854 29.477 1.00 86.69 99 SER A CA 1
ATOM 785 C C . SER A 1 99 ? -16.515 11.344 29.222 1.00 86.69 99 SER A C 1
ATOM 787 O O . SER A 1 99 ? -15.516 10.864 28.694 1.00 86.69 99 SER A O 1
ATOM 789 N N . CYS A 1 100 ? -17.581 10.594 29.515 1.00 82.06 100 CYS A N 1
ATOM 790 C CA . CYS A 1 100 ? -17.625 9.149 29.261 1.00 82.06 100 CYS A CA 1
ATOM 791 C C . CYS A 1 100 ? -17.625 8.824 27.753 1.00 82.06 100 CYS A C 1
ATOM 793 O O . CYS A 1 100 ? -16.913 7.926 27.303 1.00 82.06 100 CYS A O 1
ATOM 795 N N . LEU A 1 101 ? -18.398 9.566 26.953 1.00 85.62 101 LEU A N 1
ATOM 796 C CA . LEU A 1 101 ? -18.454 9.403 25.492 1.00 85.62 101 LEU A CA 1
ATOM 797 C C . LEU A 1 101 ? -17.128 9.786 24.810 1.00 85.62 101 LEU A C 1
ATOM 799 O O . LEU A 1 101 ? -16.742 9.195 23.792 1.00 85.62 101 LEU A O 1
ATOM 803 N N . SER A 1 102 ? -16.395 10.738 25.389 1.00 88.00 102 SER A N 1
ATOM 804 C CA . SER A 1 102 ? -15.071 11.144 24.917 1.00 88.00 102 SER A CA 1
ATOM 805 C C . SER A 1 102 ? -14.050 10.006 25.028 1.00 88.00 102 SER A C 1
ATOM 807 O O . SER A 1 102 ? -13.212 9.837 24.140 1.00 88.00 102 SER A O 1
ATOM 809 N N . GLU A 1 103 ? -14.160 9.148 26.047 1.00 87.31 103 GLU A N 1
ATOM 810 C CA . GLU A 1 103 ? -13.263 8.003 26.209 1.00 87.31 103 GLU A CA 1
ATOM 811 C C . GLU A 1 103 ? -13.491 6.939 25.124 1.00 87.31 103 GLU A C 1
ATOM 813 O O . GLU A 1 103 ? -12.528 6.410 24.568 1.00 87.31 103 GLU A O 1
ATOM 818 N N . ILE A 1 104 ? -14.748 6.681 24.741 1.00 88.81 104 ILE A N 1
ATOM 819 C CA . ILE A 1 104 ? -15.080 5.792 23.611 1.00 88.81 104 ILE A CA 1
ATOM 820 C C . ILE A 1 104 ? -14.490 6.353 22.309 1.00 88.81 104 ILE A C 1
ATOM 822 O O . ILE A 1 104 ? -13.905 5.621 21.507 1.00 88.81 104 ILE A O 1
ATOM 826 N N . THR A 1 105 ? -14.577 7.672 22.124 1.00 90.50 105 THR A N 1
ATOM 827 C CA . THR A 1 105 ? -13.969 8.369 20.979 1.00 90.50 105 THR A CA 1
ATOM 828 C C . THR A 1 105 ? -12.446 8.210 20.969 1.00 90.50 105 THR A C 1
ATOM 830 O O . THR A 1 105 ? -11.853 7.976 19.915 1.00 90.50 105 THR A O 1
ATOM 833 N N . SER A 1 106 ? -11.810 8.268 22.141 1.00 91.69 106 SER A N 1
ATOM 834 C CA . SER A 1 106 ? -10.372 8.036 22.303 1.00 91.69 106 SER A CA 1
ATOM 835 C C . SER A 1 106 ? -9.968 6.612 21.905 1.00 91.69 106 SER A C 1
ATOM 837 O O . SER A 1 106 ? -9.000 6.433 21.164 1.00 91.69 106 SER A O 1
ATOM 839 N N . VAL A 1 107 ? -10.733 5.590 22.309 1.00 90.12 107 VAL A N 1
ATOM 840 C CA . VAL A 1 107 ? -10.488 4.201 21.876 1.00 90.12 107 VAL A CA 1
ATOM 841 C C . VAL A 1 107 ? -10.645 4.058 20.361 1.00 90.12 107 VAL A C 1
ATOM 843 O O . VAL A 1 107 ? -9.794 3.448 19.711 1.00 90.12 107 VAL A O 1
ATOM 846 N N . ASN A 1 108 ? -11.675 4.672 19.776 1.00 92.38 108 ASN A N 1
ATOM 847 C CA . ASN A 1 108 ? -11.871 4.672 18.329 1.00 92.38 108 ASN A CA 1
ATOM 848 C C . ASN A 1 108 ? -10.672 5.286 17.584 1.00 92.38 108 ASN A C 1
ATOM 850 O O . ASN A 1 108 ? -10.192 4.724 16.602 1.00 92.38 108 ASN A O 1
ATOM 854 N N . PHE A 1 109 ? -10.136 6.404 18.080 1.00 93.75 109 PHE A N 1
ATOM 855 C CA . PHE A 1 109 ? -8.942 7.029 17.509 1.00 93.75 109 PHE A CA 1
ATOM 856 C C . PHE A 1 109 ? -7.706 6.119 17.598 1.00 93.75 109 PHE A C 1
ATOM 858 O O . PHE A 1 109 ? -6.970 5.979 16.620 1.00 93.75 109 PHE A O 1
ATOM 865 N N . LYS A 1 110 ? -7.501 5.433 18.731 1.00 93.38 110 LYS A N 1
ATOM 866 C CA . LYS A 1 110 ? -6.419 4.443 18.880 1.00 93.38 110 LYS A CA 1
ATOM 867 C C . LYS A 1 110 ? -6.558 3.291 17.877 1.00 93.38 110 LYS A C 1
ATOM 869 O O . LYS A 1 110 ? -5.565 2.903 17.262 1.00 93.38 110 LYS A O 1
ATOM 874 N N . LEU A 1 111 ? -7.773 2.780 17.655 1.00 93.44 111 LEU A N 1
ATOM 875 C CA . LEU A 1 111 ? -8.037 1.761 16.630 1.00 93.44 111 LEU A CA 1
ATOM 876 C C . LEU A 1 111 ? -7.691 2.272 15.226 1.00 93.44 111 LEU A C 1
ATOM 878 O O . LEU A 1 111 ? -7.003 1.577 14.483 1.00 93.44 111 LEU A O 1
ATOM 882 N N . GLN A 1 112 ? -8.072 3.503 14.873 1.00 95.31 112 GLN A N 1
ATOM 883 C CA . GLN A 1 112 ? -7.721 4.107 13.579 1.00 95.31 112 GLN A CA 1
ATOM 884 C C . GLN A 1 112 ? -6.205 4.228 13.375 1.00 95.31 112 GLN A C 1
ATOM 886 O O . GLN A 1 112 ? -5.697 3.939 12.285 1.00 95.31 112 GLN A O 1
ATOM 891 N N . GLN A 1 113 ? -5.465 4.620 14.417 1.00 95.06 113 GLN A N 1
ATOM 892 C CA . GLN A 1 113 ? -4.002 4.659 14.381 1.00 95.06 113 GLN A CA 1
ATOM 893 C C . GLN A 1 113 ? -3.407 3.262 14.184 1.00 95.06 113 GLN A C 1
ATOM 895 O O . GLN A 1 113 ? -2.514 3.086 13.354 1.00 95.06 113 GLN A O 1
ATOM 900 N N . LEU A 1 114 ? -3.935 2.262 14.892 1.00 94.62 114 LEU A N 1
ATOM 901 C CA . LEU A 1 114 ? -3.498 0.874 14.783 1.00 94.62 114 LEU A CA 1
ATOM 902 C C . LEU A 1 114 ? -3.762 0.289 13.385 1.00 94.62 114 LEU A C 1
ATOM 904 O O . LEU A 1 114 ? -2.879 -0.335 12.798 1.00 94.62 114 LEU A O 1
ATOM 908 N N . ILE A 1 115 ? -4.939 0.545 12.813 1.00 95.94 115 ILE A N 1
ATOM 909 C CA . ILE A 1 115 ? -5.291 0.147 11.442 1.00 95.94 115 ILE A CA 1
ATOM 910 C C . ILE A 1 115 ? -4.347 0.817 10.437 1.00 95.94 115 ILE A C 1
ATOM 912 O O . ILE A 1 115 ? -3.826 0.164 9.532 1.00 95.94 115 ILE A O 1
ATOM 916 N N . SER A 1 116 ? -4.081 2.116 10.605 1.00 95.25 116 SER A N 1
ATOM 917 C CA . SER A 1 116 ? -3.162 2.869 9.740 1.00 95.25 116 SER A CA 1
ATOM 918 C C . SER A 1 116 ? -1.735 2.320 9.806 1.00 95.25 116 SER A C 1
ATOM 920 O O . SER A 1 116 ? -1.075 2.176 8.771 1.00 95.25 116 SER A O 1
ATOM 922 N N . TYR A 1 117 ? -1.279 1.954 11.006 1.00 94.25 117 TYR A N 1
ATOM 923 C CA . TYR A 1 117 ? -0.011 1.262 11.215 1.00 94.25 117 TYR A CA 1
ATOM 924 C C . TYR A 1 117 ? 0.010 -0.087 10.487 1.00 94.25 117 TYR A C 1
ATOM 926 O O . TYR A 1 117 ? 0.901 -0.317 9.670 1.00 94.25 117 TYR A O 1
ATOM 934 N N . GLY A 1 118 ? -0.998 -0.938 10.699 1.00 94.81 118 GLY A N 1
ATOM 935 C CA . GLY A 1 118 ? -1.090 -2.256 10.067 1.00 94.81 118 GLY A CA 1
ATOM 936 C C . GLY A 1 118 ? -1.102 -2.186 8.536 1.00 94.81 118 GLY A C 1
ATOM 937 O O . GLY A 1 118 ? -0.358 -2.914 7.879 1.00 94.81 118 GLY A O 1
ATOM 938 N N . ARG A 1 119 ? -1.859 -1.246 7.954 1.00 95.69 119 ARG A N 1
ATOM 939 C CA . ARG A 1 119 ? -1.894 -0.988 6.500 1.00 95.69 119 ARG A CA 1
ATOM 940 C C . ARG A 1 119 ? -0.530 -0.549 5.959 1.00 95.69 119 ARG A C 1
ATOM 942 O O . ARG A 1 119 ? -0.069 -1.062 4.939 1.00 95.69 119 ARG A O 1
ATOM 949 N N . THR A 1 120 ? 0.136 0.375 6.649 1.00 93.81 120 THR A N 1
ATOM 950 C CA . THR A 1 120 ? 1.464 0.878 6.252 1.00 93.81 120 THR A CA 1
ATOM 951 C C . THR A 1 120 ? 2.532 -0.210 6.361 1.00 93.81 120 THR A C 1
ATOM 953 O O . THR A 1 120 ? 3.388 -0.340 5.479 1.00 93.81 120 THR A O 1
ATOM 956 N N . HIS A 1 121 ? 2.460 -1.022 7.417 1.00 92.50 121 HIS A N 1
ATOM 957 C CA . HIS A 1 121 ? 3.348 -2.157 7.620 1.00 92.50 121 HIS A CA 1
ATOM 958 C C . HIS A 1 121 ? 3.155 -3.206 6.521 1.00 92.50 121 HIS A C 1
ATOM 960 O O . HIS A 1 121 ? 4.128 -3.610 5.888 1.00 92.50 121 HIS A O 1
ATOM 966 N N . LEU A 1 122 ? 1.907 -3.585 6.218 1.00 92.94 122 LEU A N 1
ATOM 967 C CA . LEU A 1 122 ? 1.585 -4.518 5.135 1.00 92.94 122 LEU A CA 1
ATOM 968 C C . LEU A 1 122 ? 2.087 -4.012 3.775 1.00 92.94 122 LEU A C 1
ATOM 970 O O . LEU A 1 122 ? 2.691 -4.766 3.014 1.00 92.94 122 LEU A O 1
ATOM 974 N N . CYS A 1 123 ? 1.907 -2.719 3.486 1.00 92.75 123 CYS A N 1
ATOM 975 C CA . CYS A 1 123 ? 2.450 -2.097 2.280 1.00 92.75 123 CYS A CA 1
ATOM 976 C C . CYS A 1 123 ? 3.984 -2.219 2.215 1.00 92.75 123 CYS A C 1
ATOM 978 O O . CYS A 1 123 ? 4.546 -2.616 1.194 1.00 92.75 123 CYS A O 1
ATOM 980 N N . THR A 1 124 ? 4.678 -1.941 3.318 1.00 92.06 124 THR A N 1
ATOM 981 C CA . THR A 1 124 ? 6.144 -2.029 3.360 1.00 92.06 124 THR A CA 1
ATOM 982 C C . THR A 1 124 ? 6.646 -3.464 3.204 1.00 92.06 124 THR A C 1
ATOM 984 O O . THR A 1 124 ? 7.600 -3.691 2.467 1.00 92.06 124 THR A O 1
ATOM 987 N N . ALA A 1 125 ? 5.983 -4.420 3.849 1.00 90.81 125 ALA A N 1
ATOM 988 C CA . ALA A 1 125 ? 6.340 -5.834 3.831 1.00 90.81 125 ALA A CA 1
ATOM 989 C C . ALA A 1 125 ? 6.053 -6.516 2.485 1.00 90.81 125 ALA A C 1
ATOM 991 O O . ALA A 1 125 ? 6.808 -7.381 2.050 1.00 90.81 125 ALA A O 1
ATOM 992 N N . VAL A 1 126 ? 4.957 -6.138 1.819 1.00 89.69 126 VAL A N 1
ATOM 993 C CA . VAL A 1 126 ? 4.430 -6.903 0.680 1.00 89.69 126 VAL A CA 1
ATOM 994 C C . VAL A 1 126 ? 4.425 -6.103 -0.614 1.00 89.69 126 VAL A C 1
ATOM 996 O O . VAL A 1 126 ? 4.815 -6.627 -1.653 1.00 89.69 126 VAL A O 1
ATOM 999 N N . VAL A 1 127 ? 4.025 -4.832 -0.584 1.00 90.88 127 VAL A N 1
ATOM 1000 C CA . VAL A 1 127 ? 3.879 -4.021 -1.803 1.00 90.88 127 VAL A CA 1
ATOM 1001 C C . VAL A 1 127 ? 5.234 -3.508 -2.293 1.00 90.88 127 VAL A C 1
ATOM 1003 O O . VAL A 1 127 ? 5.565 -3.676 -3.467 1.00 90.88 127 VAL A O 1
ATOM 1006 N N . LYS A 1 128 ? 6.061 -2.937 -1.406 1.00 91.56 128 LYS A N 1
ATOM 1007 C CA . LYS A 1 128 ? 7.381 -2.396 -1.789 1.00 91.56 128 LYS A CA 1
ATOM 1008 C C . LYS A 1 128 ? 8.290 -3.427 -2.476 1.00 91.56 128 LYS A C 1
ATOM 1010 O O . LYS A 1 128 ? 8.821 -3.098 -3.540 1.00 91.56 128 LYS A O 1
ATOM 1015 N N . PRO A 1 129 ? 8.448 -4.666 -1.964 1.00 90.44 129 PRO A N 1
ATOM 1016 C CA . PRO A 1 129 ? 9.280 -5.674 -2.623 1.00 90.44 129 PRO A CA 1
ATOM 1017 C C . PRO A 1 129 ? 8.757 -6.104 -3.996 1.00 90.44 129 PRO A C 1
ATOM 1019 O O . PRO A 1 129 ? 9.536 -6.583 -4.812 1.00 90.44 129 PRO A O 1
ATOM 1022 N N . ARG A 1 130 ? 7.457 -5.932 -4.274 1.00 87.12 130 ARG A N 1
ATOM 1023 C CA . ARG A 1 130 ? 6.856 -6.243 -5.581 1.00 87.12 130 ARG A CA 1
ATOM 1024 C C . ARG A 1 130 ? 7.070 -5.130 -6.603 1.00 87.12 130 ARG A C 1
ATOM 1026 O O . ARG A 1 130 ? 7.257 -5.426 -7.777 1.00 87.12 130 ARG A O 1
ATOM 1033 N N . ILE A 1 131 ? 7.079 -3.870 -6.162 1.00 90.56 131 ILE A N 1
ATOM 1034 C CA . ILE A 1 131 ? 7.347 -2.709 -7.026 1.00 90.56 131 ILE A CA 1
ATOM 1035 C C . ILE A 1 131 ? 8.834 -2.629 -7.396 1.00 90.56 131 ILE A C 1
ATOM 1037 O O . ILE A 1 131 ? 9.170 -2.277 -8.525 1.00 90.56 131 ILE A O 1
ATOM 1041 N N . LYS A 1 132 ? 9.734 -2.988 -6.473 1.00 90.88 132 LYS A N 1
ATOM 1042 C CA . LYS A 1 132 ? 11.181 -2.810 -6.653 1.00 90.88 132 LYS A CA 1
ATOM 1043 C C . LYS A 1 132 ? 11.758 -3.445 -7.938 1.00 90.88 132 LYS A C 1
ATOM 1045 O O . LYS A 1 132 ? 12.406 -2.712 -8.679 1.00 90.88 132 LYS A O 1
ATOM 1050 N N . PRO A 1 133 ? 11.515 -4.732 -8.265 1.00 91.38 133 PRO A N 1
ATOM 1051 C CA . PRO A 1 133 ? 12.043 -5.340 -9.489 1.00 91.38 133 PRO A CA 1
ATOM 1052 C C . PRO A 1 133 ? 11.623 -4.600 -10.758 1.00 91.38 133 PRO A C 1
ATOM 1054 O O . PRO A 1 133 ? 12.365 -4.556 -11.734 1.00 91.38 133 PRO A O 1
ATOM 1057 N N . TRP A 1 134 ? 10.434 -3.999 -10.743 1.00 89.50 134 TRP A N 1
ATOM 1058 C CA . TRP A 1 134 ? 9.949 -3.217 -11.865 1.00 89.50 134 TRP A CA 1
ATOM 1059 C C . TRP A 1 134 ? 10.667 -1.870 -11.979 1.00 89.50 134 TRP A C 1
ATOM 1061 O O . TRP A 1 134 ? 11.070 -1.487 -13.075 1.00 89.50 134 TRP A O 1
ATOM 1071 N N . VAL A 1 135 ? 10.881 -1.177 -10.861 1.00 91.50 135 VAL A N 1
ATOM 1072 C CA . VAL A 1 135 ? 11.665 0.067 -10.839 1.00 91.50 135 VAL A CA 1
ATOM 1073 C C . VAL A 1 135 ? 13.093 -0.187 -11.318 1.00 91.50 135 VAL A C 1
ATOM 1075 O O . VAL A 1 135 ? 13.589 0.550 -12.167 1.00 91.50 135 VAL A O 1
ATOM 1078 N N . ASP A 1 136 ? 13.713 -1.271 -10.852 1.00 92.88 136 ASP A N 1
ATOM 1079 C CA . ASP A 1 136 ? 15.058 -1.673 -11.266 1.00 92.88 136 ASP A CA 1
ATOM 1080 C C . ASP A 1 136 ? 15.099 -2.002 -12.778 1.00 92.88 136 ASP A C 1
ATOM 1082 O O . ASP A 1 136 ? 16.016 -1.582 -13.489 1.00 92.88 136 ASP A O 1
ATOM 1086 N N . ALA A 1 137 ? 14.075 -2.692 -13.304 1.00 92.44 137 ALA A N 1
ATOM 1087 C CA . ALA A 1 137 ? 13.942 -2.984 -14.734 1.00 92.44 137 ALA A CA 1
ATOM 1088 C C . ALA A 1 137 ? 13.733 -1.717 -15.577 1.00 92.44 137 ALA A C 1
ATOM 1090 O O . ALA A 1 137 ? 14.324 -1.591 -16.647 1.00 92.44 137 ALA A O 1
ATOM 1091 N N . PHE A 1 138 ? 12.932 -0.766 -15.088 1.00 91.44 138 PHE A N 1
ATOM 1092 C CA . PHE A 1 138 ? 12.731 0.524 -15.740 1.00 91.44 138 PHE A CA 1
ATOM 1093 C C . PHE A 1 138 ? 14.045 1.304 -15.819 1.00 91.44 138 PHE A C 1
ATOM 1095 O O . PHE A 1 138 ? 14.405 1.749 -16.898 1.00 91.44 138 PHE A O 1
ATOM 1102 N N . GLN A 1 139 ? 14.786 1.408 -14.710 1.00 91.94 139 GLN A N 1
ATOM 1103 C CA . GLN A 1 139 ? 16.071 2.117 -14.665 1.00 91.94 139 GLN A CA 1
ATOM 1104 C C . GLN A 1 139 ? 17.150 1.477 -15.544 1.00 91.94 139 GLN A C 1
ATOM 1106 O O . GLN A 1 139 ? 18.036 2.172 -16.034 1.00 91.94 139 GLN A O 1
ATOM 1111 N N . SER A 1 140 ? 17.091 0.157 -15.722 1.00 92.31 140 SER A N 1
ATOM 1112 C CA . SER A 1 140 ? 18.048 -0.591 -16.543 1.00 92.31 140 SER A CA 1
ATOM 1113 C C . SER A 1 140 ? 17.724 -0.538 -18.040 1.00 92.31 140 SER A C 1
ATOM 1115 O O . SER A 1 140 ? 18.584 -0.844 -18.865 1.00 92.31 140 SER A O 1
ATOM 1117 N N . ALA A 1 141 ? 16.489 -0.190 -18.410 1.00 90.50 141 ALA A N 1
ATOM 1118 C CA . ALA A 1 141 ? 16.060 -0.131 -19.799 1.00 90.50 141 ALA A CA 1
ATOM 1119 C C . ALA A 1 141 ? 16.565 1.146 -20.490 1.00 90.50 141 ALA A C 1
ATOM 1121 O O . ALA A 1 141 ? 16.574 2.230 -19.909 1.00 90.50 141 ALA A O 1
ATOM 1122 N N . SER A 1 142 ? 16.915 1.046 -21.776 1.00 89.62 142 SER A N 1
ATOM 1123 C CA . SER A 1 142 ? 17.134 2.245 -22.589 1.00 89.62 142 SER A CA 1
ATOM 1124 C C . SER A 1 142 ? 15.806 2.979 -22.803 1.00 89.62 142 SER A C 1
ATOM 1126 O O . SER A 1 142 ? 14.805 2.372 -23.195 1.00 89.62 142 SER A O 1
ATOM 1128 N N . HIS A 1 143 ? 15.807 4.295 -22.581 1.00 90.19 143 HIS A N 1
ATOM 1129 C CA . HIS A 1 143 ? 14.736 5.199 -23.020 1.00 90.19 143 HIS A CA 1
ATOM 1130 C C . HIS A 1 143 ? 15.194 6.127 -24.153 1.00 90.19 143 HIS A C 1
ATOM 1132 O O . HIS A 1 143 ? 14.564 7.148 -24.435 1.00 90.19 143 HIS A O 1
ATOM 1138 N N . ILE A 1 144 ? 16.299 5.772 -24.805 1.00 91.38 144 ILE A N 1
ATOM 1139 C CA . ILE A 1 144 ? 16.701 6.321 -26.094 1.00 91.38 144 ILE A CA 1
ATOM 1140 C C . ILE A 1 144 ? 16.279 5.276 -27.120 1.00 91.38 144 ILE A C 1
ATOM 1142 O O . ILE A 1 144 ? 16.934 4.246 -27.249 1.00 91.38 144 ILE A O 1
ATOM 1146 N N . ILE A 1 145 ? 15.133 5.516 -27.756 1.00 91.69 145 ILE A N 1
ATOM 1147 C CA . ILE A 1 145 ? 14.447 4.537 -28.608 1.00 91.69 145 ILE A CA 1
ATOM 1148 C C . ILE A 1 145 ? 14.461 5.026 -30.056 1.00 91.69 145 ILE A C 1
ATOM 1150 O O . ILE A 1 145 ? 14.254 6.216 -30.306 1.00 91.69 145 ILE A O 1
ATOM 1154 N N . THR A 1 146 ? 14.716 4.120 -30.992 1.00 92.94 146 THR A N 1
ATOM 1155 C CA . THR A 1 146 ? 14.644 4.365 -32.441 1.00 92.94 146 THR A CA 1
ATOM 1156 C C . THR A 1 146 ? 13.211 4.249 -32.966 1.00 92.94 146 THR A C 1
ATOM 1158 O O . THR A 1 146 ? 12.339 3.682 -32.309 1.00 92.94 146 THR A O 1
ATOM 1161 N N . ASP A 1 147 ? 12.943 4.768 -34.164 1.00 93.06 147 ASP A N 1
ATOM 1162 C CA . ASP A 1 147 ? 11.626 4.624 -34.799 1.00 93.06 147 ASP A CA 1
ATOM 1163 C C . ASP A 1 147 ? 11.237 3.149 -35.014 1.00 93.06 147 ASP A C 1
ATOM 1165 O O . ASP A 1 147 ? 10.085 2.784 -34.775 1.00 93.06 147 ASP A O 1
ATOM 1169 N N . ASP A 1 148 ? 12.197 2.288 -35.373 1.00 93.31 148 ASP A N 1
ATOM 1170 C CA . ASP A 1 148 ? 11.963 0.852 -35.572 1.00 93.31 148 ASP A CA 1
ATOM 1171 C C . ASP A 1 148 ? 11.565 0.153 -34.264 1.00 93.31 148 ASP A C 1
ATOM 1173 O O . ASP A 1 148 ? 10.590 -0.600 -34.228 1.00 93.31 148 ASP A O 1
ATOM 1177 N N . GLU A 1 149 ? 12.275 0.426 -33.165 1.00 91.31 149 GLU A N 1
ATOM 1178 C CA . GLU A 1 149 ? 11.922 -0.104 -31.842 1.00 91.31 149 GLU A CA 1
ATOM 1179 C C . GLU A 1 149 ? 10.565 0.430 -31.373 1.00 91.31 149 GLU A C 1
ATOM 1181 O O . GLU A 1 149 ? 9.752 -0.319 -30.833 1.00 91.31 149 GLU A O 1
ATOM 1186 N N . PHE A 1 150 ? 10.284 1.716 -31.601 1.00 90.50 150 PHE A N 1
ATOM 1187 C CA . PHE A 1 150 ? 8.995 2.306 -31.251 1.00 90.50 150 PHE A CA 1
ATOM 1188 C C . PHE A 1 150 ? 7.847 1.635 -32.018 1.00 90.50 150 PHE A C 1
ATOM 1190 O O . PHE A 1 150 ? 6.839 1.275 -31.411 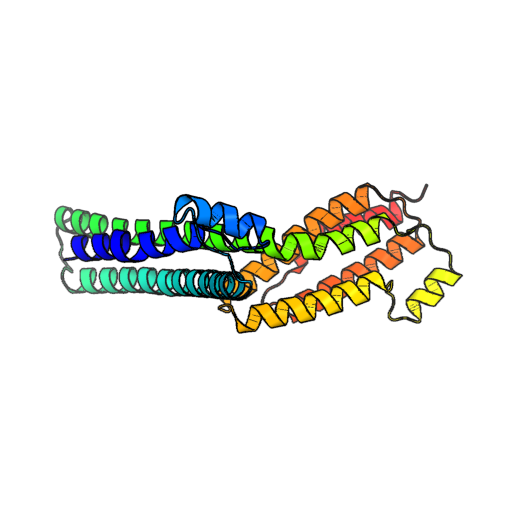1.00 90.50 150 PHE A O 1
ATOM 1197 N N . ALA A 1 151 ? 8.012 1.392 -33.322 1.00 91.69 151 ALA A N 1
ATOM 1198 C CA . ALA A 1 151 ? 7.035 0.671 -34.136 1.00 91.69 151 ALA A CA 1
ATOM 1199 C C . ALA A 1 151 ? 6.828 -0.777 -33.656 1.00 91.69 151 ALA A C 1
ATOM 1201 O O . ALA A 1 151 ? 5.696 -1.262 -33.624 1.00 91.69 151 ALA A O 1
ATOM 1202 N N . GLN A 1 152 ? 7.898 -1.455 -33.228 1.00 91.50 152 GLN A N 1
ATOM 1203 C CA . GLN A 1 152 ? 7.801 -2.790 -32.633 1.00 91.50 152 GLN A CA 1
ATOM 1204 C C . GLN A 1 152 ? 7.007 -2.779 -31.323 1.00 91.50 152 GLN A C 1
ATOM 1206 O O . GLN A 1 152 ? 6.182 -3.666 -31.111 1.00 91.50 152 GLN A O 1
ATOM 1211 N N . TYR A 1 153 ? 7.213 -1.793 -30.447 1.00 90.44 153 TYR A N 1
ATOM 1212 C CA . TYR A 1 153 ? 6.429 -1.689 -29.213 1.00 90.44 153 TYR A CA 1
ATOM 1213 C C . TYR A 1 153 ? 4.966 -1.333 -29.486 1.00 90.44 153 TYR A C 1
ATOM 1215 O O . TYR A 1 153 ? 4.086 -1.916 -28.863 1.00 90.44 153 TYR A O 1
ATOM 1223 N N . GLU A 1 154 ? 4.682 -0.451 -30.446 1.00 87.44 154 GLU A N 1
ATOM 1224 C CA . GLU A 1 154 ? 3.307 -0.127 -30.857 1.00 87.44 154 GLU A CA 1
ATOM 1225 C C . GLU A 1 154 ? 2.543 -1.345 -31.381 1.00 87.44 154 GLU A C 1
ATOM 1227 O O . GLU A 1 154 ? 1.359 -1.496 -31.088 1.00 87.44 154 GLU A O 1
ATOM 1232 N N . ALA A 1 155 ? 3.216 -2.234 -32.116 1.00 89.00 155 ALA A N 1
ATOM 1233 C CA . ALA A 1 155 ? 2.620 -3.484 -32.577 1.00 89.00 155 ALA A CA 1
ATOM 1234 C C . ALA A 1 155 ? 2.333 -4.476 -31.431 1.00 89.00 155 ALA A C 1
ATOM 1236 O O . ALA A 1 155 ? 1.482 -5.349 -31.582 1.00 89.00 155 ALA A O 1
ATOM 1237 N N . ASN A 1 156 ? 3.017 -4.332 -30.292 1.00 84.56 156 ASN A N 1
ATOM 1238 C CA . ASN A 1 156 ? 2.911 -5.192 -29.111 1.00 84.56 156 ASN A CA 1
ATOM 1239 C C . ASN A 1 156 ? 2.219 -4.455 -27.946 1.00 84.56 156 ASN A C 1
ATOM 1241 O O . ASN A 1 156 ? 2.791 -4.280 -26.869 1.00 84.56 156 ASN A O 1
ATOM 1245 N N . ASP A 1 157 ? 0.990 -3.986 -28.176 1.00 82.94 157 ASP A N 1
ATOM 1246 C CA . ASP A 1 157 ? 0.143 -3.275 -27.199 1.00 82.94 157 ASP A CA 1
ATOM 1247 C C . ASP A 1 157 ? 0.723 -1.952 -26.654 1.00 82.94 157 ASP A C 1
ATOM 1249 O O . ASP A 1 157 ? 0.266 -1.431 -25.634 1.00 82.94 157 ASP A O 1
ATOM 1253 N N . GLY A 1 158 ? 1.720 -1.374 -27.329 1.00 82.56 158 GLY A N 1
ATOM 1254 C CA . GLY A 1 158 ? 2.282 -0.065 -26.987 1.00 82.56 158 GLY A CA 1
ATOM 1255 C C . GLY A 1 158 ? 3.055 -0.038 -25.666 1.00 82.56 158 GLY A C 1
ATOM 1256 O O . GLY A 1 158 ? 3.164 1.024 -25.050 1.00 82.56 158 GLY A O 1
ATOM 1257 N N . ALA A 1 159 ? 3.564 -1.185 -25.205 1.00 86.12 159 ALA A N 1
ATOM 1258 C CA . ALA A 1 159 ? 4.271 -1.297 -23.933 1.00 86.12 159 ALA A CA 1
ATOM 1259 C C . ALA A 1 159 ? 5.473 -2.236 -24.010 1.00 86.12 159 ALA A C 1
ATOM 1261 O O . ALA A 1 159 ? 5.468 -3.246 -24.712 1.00 86.12 159 ALA A O 1
ATOM 1262 N N . ARG A 1 160 ? 6.504 -1.946 -23.215 1.00 89.31 160 ARG A N 1
ATOM 1263 C CA . ARG A 1 160 ? 7.636 -2.862 -23.058 1.00 89.31 160 ARG A CA 1
ATOM 1264 C C . ARG A 1 160 ? 7.216 -4.111 -22.266 1.00 89.31 160 ARG A C 1
ATOM 1266 O O . ARG A 1 160 ? 6.400 -4.002 -21.344 1.00 89.31 160 ARG A O 1
ATOM 1273 N N . PRO A 1 161 ? 7.828 -5.286 -22.519 1.00 89.19 161 PRO A N 1
ATOM 1274 C CA . PRO A 1 161 ? 7.464 -6.536 -21.841 1.00 89.19 161 PRO A CA 1
ATOM 1275 C C . PRO A 1 161 ? 7.475 -6.456 -20.309 1.00 89.19 161 PRO A C 1
ATOM 1277 O O . PRO A 1 161 ? 6.660 -7.082 -19.635 1.00 89.19 161 PRO A O 1
ATOM 1280 N N . PHE A 1 162 ? 8.366 -5.648 -19.725 1.00 87.94 162 PHE A N 1
ATOM 1281 C CA . PHE A 1 162 ? 8.425 -5.487 -18.272 1.00 87.94 162 PHE A CA 1
ATOM 1282 C C . PHE A 1 162 ? 7.193 -4.767 -17.693 1.00 87.94 162 PHE A C 1
ATOM 1284 O O . PHE A 1 162 ? 6.806 -5.061 -16.565 1.00 87.94 162 PHE A O 1
ATOM 1291 N N . ILE A 1 163 ? 6.552 -3.866 -18.451 1.00 89.88 163 ILE A N 1
ATOM 1292 C CA . ILE A 1 163 ? 5.311 -3.185 -18.046 1.00 89.88 163 ILE A CA 1
ATOM 1293 C C . ILE A 1 163 ? 4.145 -4.170 -18.068 1.00 89.88 163 ILE A C 1
ATOM 1295 O O . ILE A 1 163 ? 3.361 -4.221 -17.122 1.00 89.88 163 ILE A O 1
ATOM 1299 N N . GLN A 1 164 ? 4.057 -4.995 -19.113 1.00 89.62 164 GLN A N 1
ATOM 1300 C CA . GLN A 1 164 ? 3.035 -6.039 -19.216 1.00 89.62 164 GLN A CA 1
ATOM 1301 C C . GLN A 1 164 ? 3.165 -7.047 -18.064 1.00 89.62 164 GLN A C 1
ATOM 1303 O O . GLN A 1 164 ? 2.195 -7.315 -17.354 1.00 89.62 164 GLN A O 1
ATOM 1308 N N . ASN A 1 165 ? 4.387 -7.523 -17.803 1.00 90.56 165 ASN A N 1
ATOM 1309 C CA . ASN A 1 165 ? 4.676 -8.405 -16.672 1.00 90.56 165 ASN A CA 1
ATOM 1310 C C . ASN A 1 165 ? 4.334 -7.754 -15.327 1.00 90.56 165 ASN A C 1
ATOM 1312 O O . ASN A 1 165 ? 3.806 -8.424 -14.437 1.00 90.56 165 ASN A O 1
ATOM 1316 N N . PHE A 1 166 ? 4.597 -6.453 -15.174 1.00 89.75 166 PHE A N 1
ATOM 1317 C CA . PHE A 1 166 ? 4.203 -5.716 -13.980 1.00 89.75 166 PHE A CA 1
ATOM 1318 C C . PHE A 1 166 ? 2.681 -5.717 -13.785 1.00 89.75 166 PHE A C 1
ATOM 1320 O O . PHE A 1 166 ? 2.219 -6.020 -12.683 1.00 89.75 166 PHE A O 1
ATOM 1327 N N . ILE A 1 167 ? 1.902 -5.424 -14.831 1.00 91.12 167 ILE A N 1
ATOM 1328 C CA . ILE A 1 167 ? 0.433 -5.402 -14.760 1.00 91.12 167 ILE A CA 1
ATOM 1329 C C . ILE A 1 167 ? -0.102 -6.787 -14.369 1.00 91.12 167 ILE A C 1
ATOM 1331 O O . ILE A 1 167 ? -0.857 -6.893 -13.406 1.00 91.12 167 ILE A O 1
ATOM 1335 N N . ILE A 1 168 ? 0.350 -7.853 -15.037 1.00 91.75 168 ILE A N 1
ATOM 1336 C CA . ILE A 1 168 ? -0.097 -9.235 -14.775 1.00 91.75 168 ILE A CA 1
ATOM 1337 C C . ILE A 1 168 ? 0.260 -9.685 -13.349 1.00 91.75 168 ILE A C 1
ATOM 1339 O O . ILE A 1 168 ? -0.569 -10.255 -12.631 1.00 91.75 168 ILE A O 1
ATOM 1343 N N . SER A 1 169 ? 1.496 -9.419 -12.916 1.00 91.06 169 SER A N 1
ATOM 1344 C CA . SER A 1 169 ? 1.969 -9.771 -11.572 1.00 91.06 169 SER A CA 1
ATOM 1345 C C . SER A 1 169 ? 1.205 -9.007 -10.489 1.00 91.06 169 SER A C 1
ATOM 1347 O O . SER A 1 169 ? 0.813 -9.582 -9.470 1.00 91.06 169 SER A O 1
ATOM 1349 N N . THR A 1 170 ? 0.931 -7.722 -10.731 1.00 90.69 170 THR A N 1
ATOM 1350 C CA . THR A 1 170 ? 0.158 -6.876 -9.815 1.00 90.69 170 THR A CA 1
ATOM 1351 C C . THR A 1 170 ? -1.305 -7.297 -9.755 1.00 90.69 170 THR A C 1
ATOM 1353 O O . THR A 1 170 ? -1.878 -7.283 -8.672 1.00 90.69 170 THR A O 1
ATOM 1356 N N . ASP A 1 171 ? -1.905 -7.711 -10.869 1.00 92.44 171 ASP A N 1
ATOM 1357 C CA . ASP A 1 171 ? -3.282 -8.224 -10.922 1.00 92.44 171 ASP A CA 1
ATOM 1358 C C . ASP A 1 171 ? -3.445 -9.509 -10.124 1.00 92.44 171 ASP A C 1
ATOM 1360 O O . ASP A 1 171 ? -4.294 -9.590 -9.235 1.00 92.44 171 ASP A O 1
ATOM 1364 N N . THR A 1 172 ? -2.556 -10.472 -10.348 1.00 91.88 172 THR A N 1
ATOM 1365 C CA . THR A 1 172 ? -2.534 -11.723 -9.580 1.00 91.88 172 THR A CA 1
ATOM 1366 C C . THR A 1 172 ? -2.384 -11.444 -8.083 1.00 91.88 172 THR A C 1
ATOM 1368 O O . THR A 1 172 ? -3.089 -12.012 -7.248 1.00 91.88 172 THR A O 1
ATOM 1371 N N . PHE A 1 173 ? -1.484 -10.522 -7.736 1.00 89.88 173 PHE A N 1
ATOM 1372 C CA . PHE A 1 173 ? -1.246 -10.119 -6.358 1.00 89.88 173 PHE A CA 1
ATOM 1373 C C . PHE A 1 173 ? -2.466 -9.439 -5.719 1.00 89.88 173 PHE A C 1
ATOM 1375 O O . PHE A 1 173 ? -2.901 -9.855 -4.644 1.00 89.88 173 PHE A O 1
ATOM 1382 N N . LEU A 1 174 ? -3.044 -8.424 -6.363 1.00 91.56 174 LEU A N 1
ATOM 1383 C CA . LEU A 1 174 ? -4.191 -7.697 -5.819 1.00 91.56 174 LEU A CA 1
ATOM 1384 C C . LEU A 1 174 ? -5.423 -8.598 -5.697 1.00 91.56 174 LEU A C 1
ATOM 1386 O O . LEU A 1 174 ? -6.112 -8.522 -4.684 1.00 91.56 174 LEU A O 1
ATOM 1390 N N . LYS A 1 175 ? -5.658 -9.518 -6.639 1.00 91.75 175 LYS A N 1
ATOM 1391 C CA . LYS A 1 175 ? -6.719 -10.530 -6.513 1.00 91.75 175 LYS A CA 1
ATOM 1392 C C . LYS A 1 175 ? -6.544 -11.389 -5.261 1.00 91.75 175 LYS A C 1
ATOM 1394 O O . LYS A 1 175 ? -7.487 -11.518 -4.491 1.00 91.75 175 LYS A O 1
ATOM 1399 N N . SER A 1 176 ? -5.326 -11.869 -4.989 1.00 90.06 176 SER A N 1
ATOM 1400 C CA . SER A 1 176 ? -5.059 -12.670 -3.782 1.00 90.06 176 SER A CA 1
ATOM 1401 C C . SER A 1 176 ? -5.330 -11.914 -2.472 1.00 90.06 176 SER A C 1
ATOM 1403 O O . SER A 1 176 ? -5.810 -12.495 -1.499 1.00 90.06 176 SER A O 1
ATOM 1405 N N . LEU A 1 177 ? -5.066 -10.601 -2.444 1.00 89.56 177 LEU A N 1
ATOM 1406 C CA . LEU A 1 177 ? -5.361 -9.761 -1.283 1.00 89.56 177 LEU A CA 1
ATOM 1407 C C . LEU A 1 177 ? -6.848 -9.441 -1.152 1.00 89.56 177 LEU A C 1
ATOM 1409 O O . LEU A 1 177 ? -7.339 -9.339 -0.029 1.00 89.56 177 LEU A O 1
ATOM 1413 N N . LYS A 1 178 ? -7.556 -9.282 -2.274 1.00 91.69 178 LYS A N 1
ATOM 1414 C CA . LYS A 1 178 ? -8.985 -8.956 -2.297 1.00 91.69 178 LYS A CA 1
ATOM 1415 C C . LYS A 1 178 ? -9.824 -10.015 -1.587 1.00 91.69 178 LYS A C 1
ATOM 1417 O O . LYS A 1 178 ? -10.758 -9.661 -0.881 1.00 91.69 178 LYS A O 1
ATOM 1422 N N . ASP A 1 179 ? -9.441 -11.282 -1.711 1.00 89.81 179 ASP A N 1
ATOM 1423 C CA . ASP A 1 179 ? -10.135 -12.395 -1.052 1.00 89.81 179 ASP A CA 1
ATOM 1424 C C . ASP A 1 179 ? -9.839 -12.478 0.459 1.00 89.81 179 ASP A C 1
ATOM 1426 O O . ASP A 1 179 ? -10.562 -13.139 1.200 1.00 89.81 179 ASP A O 1
ATOM 1430 N N . SER A 1 180 ? -8.786 -11.801 0.931 1.00 92.25 180 SER A N 1
ATOM 1431 C CA . SER A 1 180 ? -8.304 -11.877 2.320 1.00 92.25 180 SER A CA 1
ATOM 1432 C C . SER A 1 180 ? -8.560 -10.608 3.145 1.00 92.25 180 SER A C 1
ATOM 1434 O O . SER A 1 180 ? -8.299 -10.596 4.349 1.00 92.25 180 SER A O 1
ATOM 1436 N N . LEU A 1 181 ? -9.029 -9.520 2.528 1.00 94.94 181 LEU A N 1
ATOM 1437 C CA . LEU A 1 181 ? -9.195 -8.204 3.155 1.00 94.94 181 LEU A CA 1
ATOM 1438 C C . LEU A 1 181 ? -10.637 -7.700 3.049 1.00 94.94 181 LEU A C 1
ATOM 1440 O O . LEU A 1 181 ? -11.334 -7.975 2.076 1.00 94.94 181 LEU A O 1
ATOM 1444 N N . THR A 1 182 ? -11.070 -6.888 4.019 1.00 94.94 182 THR A N 1
ATOM 1445 C CA . THR A 1 182 ? -12.292 -6.084 3.852 1.00 94.94 182 THR A CA 1
ATOM 1446 C C . THR A 1 182 ? -12.111 -5.082 2.714 1.00 94.94 182 THR A C 1
ATOM 1448 O O . THR A 1 182 ? -10.990 -4.668 2.412 1.00 94.94 182 THR A O 1
ATOM 1451 N N . THR A 1 183 ? -13.210 -4.638 2.098 1.00 92.56 183 THR A N 1
ATOM 1452 C CA . THR A 1 183 ? -13.173 -3.650 1.004 1.00 92.56 183 THR A CA 1
ATOM 1453 C C . THR A 1 183 ? -12.411 -2.382 1.402 1.00 92.56 183 THR A C 1
ATOM 1455 O O . THR A 1 183 ? -11.544 -1.931 0.664 1.00 92.56 183 THR A O 1
ATOM 1458 N N . SER A 1 184 ? -12.648 -1.871 2.613 1.00 92.56 184 SER A N 1
ATOM 1459 C CA . SER A 1 184 ? -11.964 -0.703 3.191 1.00 92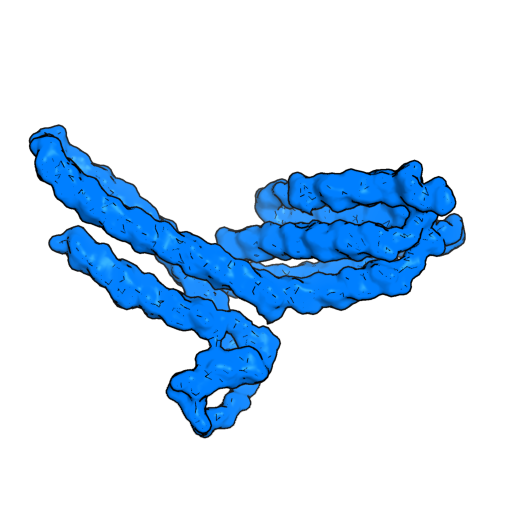.56 184 SER A CA 1
ATOM 1460 C C . SER A 1 184 ? -10.447 -0.894 3.313 1.00 92.56 184 SER A C 1
ATOM 1462 O O . SER A 1 184 ? -9.657 -0.023 2.924 1.00 92.56 184 SER A O 1
ATOM 1464 N N . ASN A 1 185 ? -10.010 -2.054 3.816 1.00 94.56 185 ASN A N 1
ATOM 1465 C CA . ASN A 1 185 ? -8.589 -2.382 3.905 1.00 94.56 185 ASN A CA 1
ATOM 1466 C C . ASN A 1 185 ? -7.964 -2.589 2.523 1.00 94.56 185 ASN A C 1
ATOM 1468 O O . ASN A 1 185 ? -6.883 -2.058 2.269 1.00 94.56 185 ASN A O 1
ATOM 1472 N N . PHE A 1 186 ? -8.643 -3.303 1.626 1.00 93.88 186 PHE A N 1
ATOM 1473 C CA . PHE A 1 186 ? -8.187 -3.529 0.258 1.00 93.88 186 PHE A CA 1
ATOM 1474 C C . PHE A 1 186 ? -8.000 -2.209 -0.498 1.00 93.88 186 PHE A C 1
ATOM 1476 O O . PHE A 1 186 ? -6.903 -1.939 -0.990 1.00 93.88 186 PHE A O 1
ATOM 1483 N N . ASP A 1 187 ? -9.014 -1.343 -0.503 1.00 91.56 187 ASP A N 1
ATOM 1484 C CA . ASP A 1 187 ? -8.966 -0.036 -1.163 1.00 91.56 187 ASP A CA 1
ATOM 1485 C C . ASP A 1 187 ? -7.814 0.815 -0.608 1.00 91.56 187 ASP A C 1
ATOM 1487 O O . ASP A 1 187 ? -7.058 1.433 -1.363 1.00 91.56 187 ASP A O 1
ATOM 1491 N N . SER A 1 188 ? -7.604 0.785 0.712 1.00 92.38 188 SER A N 1
ATOM 1492 C CA . SER A 1 188 ? -6.484 1.477 1.359 1.00 92.38 188 SER A CA 1
ATOM 1493 C C . SER A 1 188 ? -5.119 0.942 0.915 1.00 92.38 188 SER A C 1
ATOM 1495 O O . SER A 1 188 ? -4.203 1.730 0.672 1.00 92.38 188 SER A O 1
ATOM 1497 N N . ILE A 1 189 ? -4.968 -0.376 0.763 1.00 92.69 189 ILE A N 1
ATOM 1498 C CA . ILE A 1 189 ? -3.732 -0.986 0.255 1.00 92.69 189 ILE A CA 1
ATOM 1499 C C . ILE A 1 189 ? -3.499 -0.622 -1.213 1.00 92.69 189 ILE A C 1
ATOM 1501 O O . ILE A 1 189 ? -2.374 -0.276 -1.568 1.00 92.69 189 ILE A O 1
ATOM 1505 N N . VAL A 1 190 ? -4.538 -0.606 -2.053 1.00 91.81 190 VAL A N 1
ATOM 1506 C CA . VAL A 1 190 ? -4.429 -0.151 -3.451 1.00 91.81 190 VAL A CA 1
ATOM 1507 C C . VAL A 1 190 ? -3.998 1.321 -3.519 1.00 91.81 190 VAL A C 1
ATOM 1509 O O . VAL A 1 190 ? -3.142 1.690 -4.324 1.00 91.81 190 VAL A O 1
ATOM 1512 N N . SER A 1 191 ? -4.508 2.166 -2.621 1.00 91.25 191 SER A N 1
ATOM 1513 C CA . SER A 1 191 ? -4.090 3.570 -2.493 1.00 91.25 191 SER A CA 1
ATOM 1514 C C . SER A 1 191 ? -2.623 3.727 -2.106 1.00 91.25 191 SER A C 1
ATOM 1516 O O . SER A 1 191 ? -1.908 4.566 -2.669 1.00 91.25 191 SER A O 1
ATOM 1518 N N . LEU A 1 192 ? -2.166 2.924 -1.142 1.00 92.50 192 LEU A N 1
ATOM 1519 C CA . LEU A 1 192 ? -0.774 2.893 -0.706 1.00 92.50 192 LEU A CA 1
ATOM 1520 C C . LEU A 1 192 ? 0.136 2.374 -1.823 1.00 92.50 192 LEU A C 1
ATOM 1522 O O . LEU A 1 192 ? 1.185 2.969 -2.052 1.00 92.50 192 LEU A O 1
ATOM 1526 N N . LEU A 1 193 ? -0.298 1.360 -2.577 1.00 91.81 193 LEU A N 1
ATOM 1527 C CA . LEU A 1 193 ? 0.398 0.868 -3.765 1.00 91.81 193 LEU A CA 1
ATOM 1528 C C . LEU A 1 193 ? 0.560 1.966 -4.809 1.00 91.81 193 LEU A C 1
ATOM 1530 O O . LEU A 1 193 ? 1.679 2.209 -5.246 1.00 91.81 193 LEU A O 1
ATOM 1534 N N . ALA A 1 194 ? -0.513 2.671 -5.173 1.00 91.31 194 ALA A N 1
ATOM 1535 C CA . ALA A 1 194 ? -0.440 3.765 -6.142 1.00 91.31 194 ALA A CA 1
ATOM 1536 C C . ALA A 1 194 ? 0.524 4.879 -5.687 1.00 91.31 194 ALA A C 1
ATOM 1538 O O . ALA A 1 194 ? 1.276 5.435 -6.489 1.00 91.31 194 ALA A O 1
ATOM 1539 N N . THR A 1 195 ? 0.526 5.182 -4.387 1.00 91.56 195 THR A N 1
ATOM 1540 C CA . THR A 1 195 ? 1.394 6.207 -3.788 1.00 91.56 195 THR A CA 1
ATOM 1541 C C . THR A 1 195 ? 2.862 5.785 -3.818 1.00 91.56 195 THR A C 1
ATOM 1543 O O . THR A 1 195 ? 3.717 6.544 -4.275 1.00 91.56 195 THR A O 1
ATOM 1546 N N . GLU A 1 196 ? 3.153 4.565 -3.369 1.00 92.19 196 GLU A N 1
ATOM 1547 C CA . GLU A 1 196 ? 4.502 4.001 -3.376 1.00 92.19 196 GLU A CA 1
ATOM 1548 C C . GLU A 1 196 ? 5.035 3.889 -4.801 1.00 92.19 196 GLU A C 1
ATOM 1550 O O . GLU A 1 196 ? 6.174 4.265 -5.080 1.00 92.19 196 GLU A O 1
ATOM 1555 N N . LEU A 1 197 ? 4.175 3.445 -5.715 1.00 91.31 197 LEU A N 1
ATOM 1556 C CA . LEU A 1 197 ? 4.515 3.301 -7.109 1.00 91.31 197 LEU A CA 1
ATOM 1557 C C . LEU A 1 197 ? 4.944 4.634 -7.725 1.00 91.31 197 LEU A C 1
ATOM 1559 O O . LEU A 1 197 ? 6.029 4.744 -8.294 1.00 91.31 197 LEU A O 1
ATOM 1563 N N . THR A 1 198 ? 4.108 5.659 -7.561 1.00 90.81 198 THR A N 1
ATOM 1564 C CA . THR A 1 198 ? 4.391 7.002 -8.074 1.00 90.81 198 THR A CA 1
ATOM 1565 C C . THR A 1 198 ? 5.700 7.539 -7.493 1.00 90.81 198 THR A C 1
ATOM 1567 O O . THR A 1 198 ? 6.532 8.063 -8.229 1.00 90.81 198 THR A O 1
ATOM 1570 N N . SER A 1 199 ? 5.914 7.358 -6.187 1.00 91.38 199 SER A N 1
ATOM 1571 C CA . SER A 1 199 ? 7.113 7.815 -5.479 1.00 91.38 199 SER A CA 1
ATOM 1572 C C . SER A 1 199 ? 8.400 7.166 -6.001 1.00 91.38 199 SER A C 1
ATOM 1574 O O . SER A 1 199 ? 9.394 7.860 -6.232 1.00 91.38 199 SER A O 1
ATOM 1576 N N . GLN A 1 200 ? 8.408 5.845 -6.214 1.00 91.38 200 GLN A N 1
ATOM 1577 C CA . GLN A 1 200 ? 9.600 5.163 -6.726 1.00 91.38 200 GLN A CA 1
ATOM 1578 C C . GLN A 1 200 ? 9.856 5.479 -8.206 1.00 91.38 200 GLN A C 1
ATOM 1580 O O . GLN A 1 200 ? 11.001 5.736 -8.581 1.00 91.38 200 GLN A O 1
ATOM 1585 N N . PHE A 1 201 ? 8.807 5.542 -9.032 1.00 89.88 201 PHE A N 1
ATOM 1586 C CA . PHE A 1 201 ? 8.951 5.892 -10.448 1.00 89.88 201 PHE A CA 1
ATOM 1587 C C . PHE A 1 201 ? 9.386 7.333 -10.660 1.00 89.88 201 PHE A C 1
ATOM 1589 O O . PHE A 1 201 ? 10.200 7.588 -11.538 1.00 89.88 201 PHE A O 1
ATOM 1596 N N . GLU A 1 202 ? 8.913 8.277 -9.848 1.00 89.06 202 GLU A N 1
ATOM 1597 C CA . GLU A 1 202 ? 9.365 9.665 -9.930 1.00 89.06 202 GLU A CA 1
ATOM 1598 C C . GLU A 1 202 ? 10.887 9.757 -9.756 1.00 89.06 202 GLU A C 1
ATOM 1600 O O . GLU A 1 202 ? 11.566 10.405 -10.553 1.00 89.06 202 GLU A O 1
ATOM 1605 N N . LYS A 1 203 ? 11.446 9.033 -8.781 1.00 89.75 203 LYS A N 1
ATOM 1606 C CA . LYS A 1 203 ? 12.900 8.962 -8.575 1.00 89.75 203 LYS A CA 1
ATOM 1607 C C . LYS A 1 203 ? 13.611 8.299 -9.758 1.00 89.75 203 LYS A C 1
ATOM 1609 O O . LYS A 1 203 ? 14.628 8.814 -10.219 1.00 89.75 203 LYS A O 1
ATOM 1614 N N . ALA A 1 204 ? 13.064 7.197 -10.267 1.00 89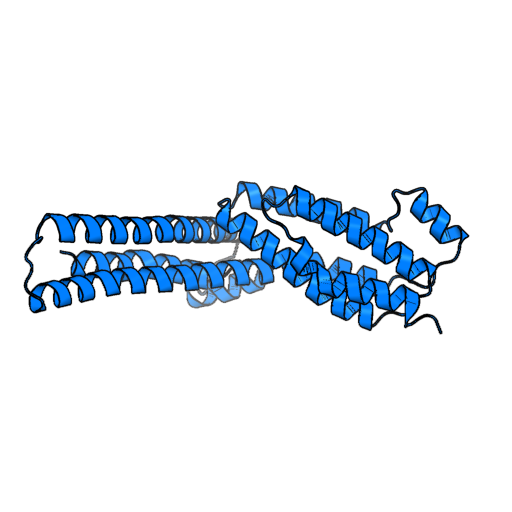.56 204 ALA A N 1
ATOM 1615 C CA . ALA A 1 204 ? 13.637 6.455 -11.387 1.00 89.56 204 ALA A CA 1
ATOM 1616 C C . ALA A 1 204 ? 13.657 7.263 -12.695 1.00 89.56 204 ALA A C 1
ATOM 1618 O O . ALA A 1 204 ? 14.664 7.291 -13.400 1.00 89.56 204 ALA A O 1
ATOM 1619 N N . VAL A 1 205 ? 12.575 7.980 -13.003 1.00 89.06 205 VAL A N 1
ATOM 1620 C CA . VAL A 1 205 ? 12.479 8.860 -14.178 1.00 89.06 205 VAL A CA 1
ATOM 1621 C C . VAL A 1 205 ? 13.516 9.980 -14.099 1.00 89.06 205 VAL A C 1
ATOM 1623 O O . VAL A 1 205 ? 14.161 10.306 -15.096 1.00 89.06 205 VAL A O 1
ATOM 1626 N N . MET A 1 206 ? 13.740 10.548 -12.912 1.00 86.00 206 MET A N 1
ATOM 1627 C CA . MET A 1 206 ? 14.740 11.603 -12.742 1.00 86.00 206 MET A CA 1
ATOM 1628 C C . MET A 1 206 ? 16.170 11.107 -12.996 1.00 86.00 206 MET A C 1
ATOM 1630 O O . MET A 1 206 ? 16.970 11.878 -13.535 1.00 86.00 206 MET A O 1
ATOM 1634 N N . SER A 1 207 ? 16.469 9.837 -12.689 1.00 88.12 207 SER A N 1
ATOM 1635 C CA . SER A 1 207 ? 17.783 9.224 -12.930 1.00 88.12 207 SER A CA 1
ATOM 1636 C C . SER A 1 207 ? 18.029 8.772 -14.374 1.00 88.12 207 SER A C 1
ATOM 1638 O O . SER A 1 207 ? 19.177 8.529 -14.732 1.00 88.12 207 SER A O 1
ATOM 1640 N N . CYS A 1 208 ? 16.991 8.666 -15.207 1.00 88.69 208 CYS A N 1
ATOM 1641 C CA . CYS A 1 208 ? 17.118 8.169 -16.579 1.00 88.69 208 CYS A CA 1
ATOM 1642 C C . CYS A 1 208 ? 17.293 9.299 -17.613 1.00 88.69 208 CYS A C 1
ATOM 1644 O O . CYS A 1 208 ? 16.922 10.462 -17.389 1.00 88.69 208 CYS A O 1
ATOM 1646 N N . GLN A 1 209 ? 17.856 8.936 -18.768 1.00 87.88 209 GLN A N 1
ATOM 1647 C CA . GLN A 1 209 ? 17.938 9.780 -19.964 1.00 87.88 209 GLN A CA 1
ATOM 1648 C C . GLN A 1 209 ? 16.865 9.365 -20.965 1.00 87.88 209 GLN A C 1
ATOM 1650 O O . GLN A 1 209 ? 16.630 8.175 -21.138 1.00 87.88 209 GLN A O 1
ATOM 1655 N N . PHE A 1 210 ? 16.246 10.340 -21.630 1.00 90.12 210 PHE A N 1
ATOM 1656 C CA . PHE A 1 210 ? 15.140 10.123 -22.561 1.00 90.12 210 PHE A CA 1
ATOM 1657 C C . PHE A 1 210 ? 15.394 10.871 -23.864 1.00 90.12 210 PHE A C 1
ATOM 1659 O O . PHE A 1 210 ? 15.815 12.027 -23.836 1.00 90.12 210 PHE A O 1
ATOM 1666 N N . ASN A 1 211 ? 15.057 10.244 -24.990 1.00 89.19 211 ASN A N 1
ATOM 1667 C CA . ASN A 1 211 ? 14.744 10.974 -26.216 1.00 89.19 211 ASN A CA 1
ATOM 1668 C C . ASN A 1 211 ? 13.218 11.147 -26.351 1.00 89.19 211 ASN A C 1
ATOM 1670 O O . ASN A 1 211 ? 12.438 10.622 -25.551 1.00 89.19 211 ASN A O 1
ATOM 1674 N N . ARG A 1 212 ? 12.773 11.882 -27.376 1.00 88.81 212 ARG A N 1
ATOM 1675 C CA . ARG A 1 212 ? 11.347 12.185 -27.583 1.00 88.81 212 ARG A CA 1
ATOM 1676 C C . ARG A 1 212 ? 10.486 10.919 -27.662 1.00 88.81 212 ARG A C 1
ATOM 1678 O O . ARG A 1 212 ? 9.425 10.873 -27.044 1.00 88.81 212 ARG A O 1
ATOM 1685 N N . LEU A 1 213 ? 10.939 9.908 -28.407 1.00 90.06 213 LEU A N 1
ATOM 1686 C CA . LEU A 1 213 ? 10.210 8.648 -28.584 1.00 90.06 213 LEU A CA 1
ATOM 1687 C C . LEU A 1 213 ? 10.132 7.848 -27.279 1.00 90.06 213 LEU A C 1
ATOM 1689 O O . LEU A 1 213 ? 9.062 7.353 -26.936 1.00 90.06 213 LEU A O 1
ATOM 1693 N N . GLY A 1 214 ? 11.216 7.793 -26.502 1.00 90.19 214 GLY A N 1
ATOM 1694 C CA . GLY A 1 214 ? 11.220 7.157 -25.185 1.00 90.19 214 GLY A CA 1
ATOM 1695 C C . GLY A 1 214 ? 10.289 7.835 -24.183 1.00 90.19 214 GLY A C 1
ATOM 1696 O O . GLY A 1 214 ? 9.592 7.150 -23.437 1.00 90.19 214 GLY A O 1
ATOM 1697 N N . GLY A 1 215 ? 10.216 9.170 -24.200 1.00 89.69 215 GLY A N 1
ATOM 1698 C CA . GLY A 1 215 ? 9.247 9.919 -23.395 1.00 89.69 215 GLY A CA 1
ATOM 1699 C C . GLY A 1 215 ? 7.795 9.672 -23.824 1.00 89.69 215 GLY A C 1
ATOM 1700 O O . GLY A 1 215 ? 6.906 9.591 -22.976 1.00 89.69 215 GLY A O 1
ATOM 1701 N N . LEU A 1 216 ? 7.536 9.524 -25.128 1.00 89.31 216 LEU A N 1
ATOM 1702 C CA . LEU A 1 216 ? 6.204 9.200 -25.653 1.00 89.31 216 LEU A CA 1
ATOM 1703 C C . LEU A 1 216 ? 5.776 7.774 -25.284 1.00 89.31 216 LEU A C 1
ATOM 1705 O O . LEU A 1 216 ? 4.637 7.567 -24.866 1.00 89.31 216 LEU A O 1
ATOM 1709 N N . LEU A 1 217 ? 6.687 6.802 -25.402 1.00 90.25 217 LEU A N 1
ATOM 1710 C CA . LEU A 1 217 ? 6.427 5.418 -25.008 1.00 90.25 217 LEU A CA 1
ATOM 1711 C C . LEU A 1 217 ? 6.148 5.321 -23.506 1.00 90.25 217 LEU A C 1
ATOM 1713 O O . LEU A 1 217 ? 5.156 4.718 -23.109 1.00 90.25 217 LEU A O 1
ATOM 1717 N N . PHE A 1 218 ? 6.963 5.978 -22.674 1.00 90.62 218 PHE A N 1
ATOM 1718 C CA . PHE A 1 218 ? 6.742 5.994 -21.229 1.00 90.62 218 PHE A CA 1
ATOM 1719 C C . PHE A 1 218 ? 5.376 6.585 -20.852 1.00 90.62 218 PHE A C 1
ATOM 1721 O O . PHE A 1 218 ? 4.702 6.060 -19.967 1.00 90.62 218 PHE A O 1
ATOM 1728 N N . GLU A 1 219 ? 4.919 7.631 -21.544 1.00 88.75 219 GLU A N 1
ATOM 1729 C CA . GLU A 1 219 ? 3.588 8.194 -21.302 1.00 88.75 219 GLU A CA 1
ATOM 1730 C C . GLU A 1 219 ? 2.478 7.179 -21.593 1.00 88.75 219 GLU A C 1
ATOM 1732 O O . GLU A 1 219 ? 1.538 7.045 -20.806 1.00 88.75 219 GLU A O 1
ATOM 1737 N N . LYS A 1 220 ? 2.587 6.438 -22.702 1.00 90.19 220 LYS A N 1
ATOM 1738 C CA . LYS A 1 220 ? 1.633 5.374 -23.047 1.00 90.19 220 LYS A CA 1
ATOM 1739 C C . LYS A 1 220 ? 1.627 4.274 -21.992 1.00 90.19 220 LYS A C 1
ATOM 1741 O O . LYS A 1 220 ? 0.558 3.912 -21.503 1.00 90.19 220 LYS A O 1
ATOM 1746 N N . GLU A 1 221 ? 2.801 3.812 -21.578 1.00 91.06 221 GLU A N 1
ATOM 1747 C CA . GLU A 1 221 ? 2.948 2.807 -20.523 1.00 91.06 221 GLU A CA 1
ATOM 1748 C C . GLU A 1 221 ? 2.327 3.277 -19.203 1.00 91.06 221 GLU A C 1
ATOM 1750 O O . GLU A 1 221 ? 1.557 2.545 -18.579 1.00 91.06 221 GLU A O 1
ATOM 1755 N N . LEU A 1 222 ? 2.586 4.526 -18.806 1.00 90.38 222 LEU A N 1
ATOM 1756 C CA . LEU A 1 222 ? 2.003 5.122 -17.608 1.00 90.38 222 LEU A CA 1
ATOM 1757 C C . LEU A 1 222 ? 0.471 5.167 -17.692 1.00 90.38 222 LEU A C 1
ATOM 1759 O O . LEU A 1 222 ? -0.206 4.839 -16.716 1.00 90.38 222 LEU A O 1
ATOM 1763 N N . ARG A 1 223 ? -0.095 5.511 -18.857 1.00 89.19 223 ARG A N 1
ATOM 1764 C CA . ARG A 1 223 ? -1.550 5.470 -19.067 1.00 89.19 223 ARG A CA 1
ATOM 1765 C C . ARG A 1 223 ? -2.112 4.053 -18.942 1.00 89.19 223 ARG A C 1
ATOM 1767 O O . ARG A 1 223 ? -3.185 3.912 -18.362 1.00 89.19 223 ARG A O 1
ATOM 1774 N N . LEU A 1 224 ? -1.410 3.022 -19.422 1.00 90.75 224 LEU A N 1
ATOM 1775 C CA . LEU A 1 224 ? -1.834 1.622 -19.267 1.00 90.75 224 LEU A CA 1
ATOM 1776 C C . LEU A 1 224 ? -1.875 1.203 -17.794 1.00 90.75 224 LEU A C 1
ATOM 1778 O O . LEU A 1 224 ? -2.854 0.609 -17.346 1.00 90.75 224 LEU A O 1
ATOM 1782 N N . ILE A 1 225 ? -0.860 1.580 -17.016 1.00 90.31 225 ILE A N 1
ATOM 1783 C CA . ILE A 1 225 ? -0.806 1.300 -15.574 1.00 90.31 225 ILE A CA 1
ATOM 1784 C C . ILE A 1 225 ? -1.933 2.016 -14.827 1.00 90.31 225 ILE A C 1
ATOM 1786 O O . ILE A 1 225 ? -2.608 1.407 -13.997 1.00 90.31 225 ILE A O 1
ATOM 1790 N N . ILE A 1 226 ? -2.166 3.297 -15.131 1.00 89.88 226 ILE A N 1
ATOM 1791 C CA . ILE A 1 226 ? -3.258 4.072 -14.529 1.00 89.88 226 ILE A CA 1
ATOM 1792 C C . ILE A 1 226 ? -4.611 3.465 -14.908 1.00 89.88 226 ILE A C 1
ATOM 1794 O O . ILE A 1 226 ? -5.481 3.343 -14.045 1.00 89.88 226 ILE A O 1
ATOM 1798 N N . ALA A 1 227 ? -4.800 3.071 -16.170 1.00 90.38 227 ALA A N 1
ATOM 1799 C CA . ALA A 1 227 ? -6.027 2.430 -16.627 1.00 90.38 227 ALA A CA 1
ATOM 1800 C C . ALA A 1 227 ? -6.277 1.129 -15.859 1.00 90.38 227 ALA A C 1
ATOM 1802 O O . ALA A 1 227 ? -7.343 0.978 -15.267 1.00 90.38 227 ALA A O 1
ATOM 1803 N N . TYR A 1 228 ? -5.274 0.253 -15.774 1.00 90.81 228 TYR A N 1
ATOM 1804 C CA . TYR A 1 228 ? -5.353 -0.978 -14.995 1.00 90.81 228 TYR A CA 1
ATOM 1805 C C . TYR A 1 228 ? -5.702 -0.703 -13.524 1.00 90.81 228 TYR A C 1
ATOM 1807 O O . TYR A 1 228 ? -6.721 -1.192 -13.041 1.00 90.81 228 TYR A O 1
ATOM 1815 N N . LEU A 1 229 ? -4.941 0.138 -12.817 1.00 87.75 229 LEU A N 1
ATOM 1816 C CA . LEU A 1 229 ? -5.210 0.416 -11.403 1.00 87.75 229 LEU A CA 1
ATOM 1817 C C . LEU A 1 229 ? -6.588 1.063 -11.180 1.00 87.75 229 LEU A C 1
ATOM 1819 O O . LEU A 1 229 ? -7.197 0.824 -10.143 1.00 87.75 229 LEU A O 1
ATOM 1823 N N . THR A 1 230 ? -7.104 1.822 -12.156 1.00 88.44 230 THR A N 1
ATOM 1824 C CA . THR A 1 230 ? -8.466 2.385 -12.123 1.00 88.44 230 THR A CA 1
ATOM 1825 C C . THR A 1 230 ? -9.536 1.290 -12.193 1.00 88.44 230 THR A C 1
ATOM 1827 O O . THR A 1 230 ? -10.589 1.451 -11.593 1.00 88.44 230 THR A O 1
ATOM 1830 N N . THR A 1 231 ? -9.284 0.167 -12.876 1.00 89.69 231 THR A N 1
ATOM 1831 C CA . THR A 1 231 ? -10.232 -0.969 -12.912 1.00 89.69 231 THR A CA 1
ATOM 1832 C C . THR A 1 231 ? -10.278 -1.762 -11.607 1.00 89.69 231 THR A C 1
ATOM 1834 O O . THR A 1 231 ? -11.292 -2.383 -11.299 1.00 89.69 231 THR A O 1
ATOM 1837 N N . VAL A 1 232 ? -9.191 -1.749 -10.831 1.00 85.06 232 VAL A N 1
ATOM 1838 C CA . VAL A 1 232 ? -9.071 -2.543 -9.597 1.00 85.06 232 VAL A CA 1
ATOM 1839 C C . VAL A 1 232 ? -9.659 -1.819 -8.385 1.00 85.06 232 VAL A C 1
ATOM 1841 O O . VAL A 1 232 ? -9.959 -2.444 -7.371 1.00 85.06 232 VAL A O 1
ATOM 1844 N N . THR A 1 233 ? -9.842 -0.507 -8.491 1.00 80.00 233 THR A N 1
ATOM 1845 C CA . THR A 1 233 ? -10.193 0.376 -7.383 1.00 80.00 233 THR A CA 1
ATOM 1846 C C . THR A 1 233 ? -11.550 1.045 -7.599 1.00 80.00 233 THR A C 1
ATOM 1848 O O . THR A 1 233 ? -11.977 1.274 -8.727 1.00 80.00 233 THR A O 1
ATOM 1851 N N . THR A 1 234 ? -12.231 1.402 -6.515 1.00 73.06 234 THR A N 1
ATOM 1852 C CA . THR A 1 234 ? -13.550 2.063 -6.538 1.00 73.06 234 THR A CA 1
ATOM 1853 C C . THR A 1 234 ? -13.479 3.593 -6.676 1.00 73.06 234 THR A C 1
ATOM 1855 O O . THR A 1 234 ? -14.486 4.243 -6.947 1.00 73.06 234 THR A O 1
ATOM 1858 N N . TRP A 1 235 ? -12.294 4.185 -6.512 1.00 72.94 235 TRP A N 1
ATOM 1859 C CA . TRP A 1 235 ? -12.058 5.621 -6.336 1.00 72.94 235 TRP A CA 1
ATOM 1860 C C . TRP A 1 235 ? -11.009 6.154 -7.312 1.00 72.94 235 TRP A C 1
ATOM 1862 O O . TRP A 1 235 ? -10.146 5.433 -7.809 1.00 72.94 235 TRP A O 1
ATOM 1872 N N . THR A 1 236 ? -11.060 7.450 -7.612 1.00 73.31 236 THR A N 1
ATOM 1873 C CA . THR A 1 236 ? -10.191 8.054 -8.626 1.00 73.31 236 THR A CA 1
ATOM 1874 C C . THR A 1 236 ? -8.736 8.117 -8.158 1.00 73.31 236 THR A C 1
ATOM 1876 O O . THR A 1 236 ? -8.367 8.931 -7.319 1.00 73.31 236 THR A O 1
ATOM 1879 N N . ILE A 1 237 ? -7.872 7.294 -8.754 1.00 78.81 237 ILE A N 1
ATOM 1880 C CA . ILE A 1 237 ? -6.425 7.291 -8.469 1.00 78.81 237 ILE A CA 1
ATOM 1881 C C . ILE A 1 237 ? -5.626 8.317 -9.281 1.00 78.81 237 ILE A C 1
ATOM 1883 O O . ILE A 1 237 ? -4.438 8.502 -9.023 1.00 78.81 237 ILE A O 1
ATOM 1887 N N . ARG A 1 238 ? -6.249 8.980 -10.265 1.00 74.06 238 ARG A N 1
ATOM 1888 C CA . ARG A 1 238 ? -5.554 9.846 -11.236 1.00 74.06 238 ARG A CA 1
ATOM 1889 C C . ARG A 1 238 ? -4.753 10.961 -10.565 1.00 74.06 238 ARG A C 1
ATOM 1891 O O . ARG A 1 238 ? -3.625 11.212 -10.978 1.00 74.06 238 ARG A O 1
ATOM 1898 N N . ASP A 1 239 ? -5.280 11.551 -9.494 1.00 79.50 239 ASP A N 1
ATOM 1899 C CA . ASP A 1 239 ? -4.613 12.644 -8.776 1.00 79.50 239 ASP A CA 1
ATOM 1900 C C . ASP A 1 239 ? -3.267 12.218 -8.181 1.00 79.50 239 ASP A C 1
ATOM 1902 O O . ASP A 1 239 ? -2.312 12.995 -8.177 1.00 79.50 239 ASP A O 1
ATOM 1906 N N . LYS A 1 240 ? -3.138 10.951 -7.762 1.00 80.62 240 LYS A N 1
ATOM 1907 C CA . LYS A 1 240 ? -1.869 10.413 -7.249 1.00 80.62 240 LYS A CA 1
ATOM 1908 C C . LYS A 1 240 ? -0.787 10.376 -8.327 1.00 80.62 240 LYS A C 1
ATOM 1910 O O . LYS A 1 240 ? 0.380 10.568 -8.010 1.00 80.62 240 LYS A O 1
ATOM 1915 N N . PHE A 1 241 ? -1.173 10.193 -9.588 1.00 83.81 241 PHE A N 1
ATOM 1916 C CA . PHE A 1 241 ? -0.259 10.120 -10.728 1.00 83.81 241 PHE A CA 1
ATOM 1917 C C . PHE A 1 241 ? -0.037 11.467 -11.426 1.00 83.81 241 PHE A C 1
ATOM 1919 O O . PHE A 1 241 ? 0.785 11.536 -12.342 1.00 83.81 241 PHE A O 1
ATOM 1926 N N . ALA A 1 242 ? -0.715 12.543 -11.011 1.00 80.88 242 ALA A N 1
ATOM 1927 C CA . ALA A 1 242 ? -0.637 13.844 -11.678 1.00 80.88 242 ALA A CA 1
ATOM 1928 C C . ALA A 1 242 ? 0.808 14.361 -11.775 1.00 80.88 242 ALA A C 1
ATOM 1930 O O . ALA A 1 242 ? 1.263 14.736 -12.852 1.00 80.88 242 ALA A O 1
ATOM 1931 N N . ARG A 1 243 ? 1.573 14.288 -10.676 1.00 79.06 243 ARG A N 1
ATOM 1932 C CA . ARG A 1 243 ? 2.990 14.697 -10.655 1.00 79.06 243 ARG A CA 1
ATOM 1933 C C . ARG A 1 243 ? 3.865 13.859 -11.585 1.00 79.06 243 ARG A C 1
ATOM 1935 O O . ARG A 1 243 ? 4.671 14.414 -12.325 1.00 79.06 243 ARG A O 1
ATOM 1942 N N . LEU A 1 244 ? 3.693 12.537 -11.575 1.00 80.44 244 LEU A N 1
ATOM 1943 C CA . LEU A 1 244 ? 4.466 11.643 -12.438 1.00 80.44 244 LEU A CA 1
ATOM 1944 C C . LEU A 1 244 ? 4.126 11.860 -13.917 1.00 80.44 244 LEU A C 1
ATOM 1946 O O . LEU A 1 244 ? 5.019 11.857 -14.759 1.00 80.44 244 LEU A O 1
ATOM 1950 N N . THR A 1 245 ? 2.858 12.139 -14.216 1.00 79.62 245 THR A N 1
ATOM 1951 C CA . THR A 1 245 ? 2.397 12.500 -15.561 1.00 79.62 245 THR A CA 1
ATOM 1952 C C . THR A 1 245 ? 3.034 13.816 -16.017 1.00 79.62 245 THR A C 1
ATOM 1954 O O . THR A 1 245 ? 3.576 13.883 -17.116 1.00 79.62 245 THR A O 1
ATOM 1957 N N . SER A 1 246 ? 3.078 14.840 -15.156 1.00 76.44 246 SER A N 1
ATOM 1958 C CA . SER A 1 246 ? 3.783 16.099 -15.443 1.00 76.44 246 SER A CA 1
ATOM 1959 C C . SER A 1 246 ? 5.283 15.897 -15.684 1.00 76.44 246 SER A C 1
ATOM 1961 O O . SER A 1 246 ? 5.841 16.469 -16.620 1.00 76.44 246 SER A O 1
ATOM 1963 N N . ASN A 1 247 ? 5.942 15.045 -14.892 1.00 74.00 247 ASN A N 1
ATOM 1964 C CA . ASN A 1 247 ? 7.351 14.701 -15.103 1.00 74.00 247 ASN A CA 1
ATOM 1965 C C . ASN A 1 247 ? 7.563 13.959 -16.433 1.00 74.00 247 ASN A C 1
ATOM 1967 O O . ASN A 1 247 ? 8.546 14.216 -17.125 1.00 74.00 247 ASN A O 1
ATOM 1971 N N . CYS A 1 248 ? 6.629 13.092 -16.832 1.00 70.19 248 CYS A N 1
ATOM 1972 C CA . CYS A 1 248 ? 6.644 12.438 -18.139 1.00 70.19 248 CYS A CA 1
ATOM 1973 C C . CYS A 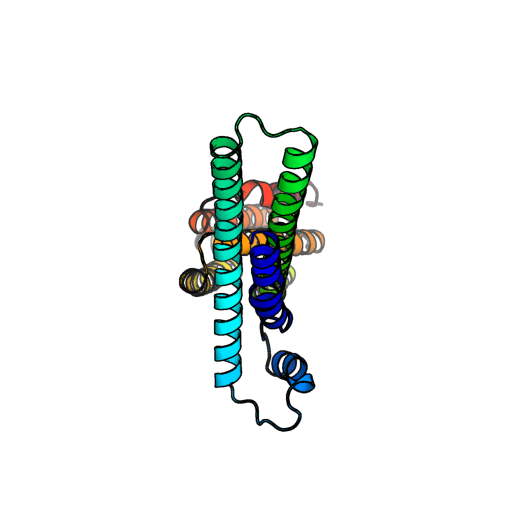1 248 ? 6.577 13.464 -19.282 1.00 70.19 248 CYS A C 1
ATOM 1975 O O . CYS A 1 248 ? 7.414 13.432 -20.187 1.00 70.19 248 CYS A O 1
ATOM 1977 N N . PHE A 1 249 ? 5.671 14.444 -19.202 1.00 64.44 249 PHE A N 1
ATOM 1978 C CA . PHE A 1 249 ? 5.639 15.557 -20.157 1.00 64.44 249 PHE A CA 1
ATOM 1979 C C . PHE A 1 249 ? 6.971 16.319 -20.189 1.00 64.44 249 PHE A C 1
ATOM 1981 O O . PHE A 1 249 ? 7.502 16.599 -21.262 1.00 64.44 249 PHE A O 1
ATOM 1988 N N . TYR A 1 250 ? 7.587 16.583 -19.034 1.00 66.81 250 TYR A N 1
ATOM 1989 C CA . TYR A 1 250 ? 8.905 17.219 -18.997 1.00 66.81 250 TYR A CA 1
ATOM 1990 C C . TYR A 1 250 ? 9.996 16.379 -19.686 1.00 66.81 250 TYR A C 1
ATOM 1992 O O . TYR A 1 250 ? 10.858 16.937 -20.358 1.00 66.81 250 TYR A O 1
ATOM 2000 N N . THR A 1 251 ? 9.970 15.045 -19.594 1.00 64.50 251 THR A N 1
ATOM 2001 C CA . THR A 1 251 ? 10.952 14.207 -20.314 1.00 64.50 251 THR A CA 1
ATOM 2002 C C . THR A 1 251 ? 10.814 14.277 -21.837 1.00 64.50 251 THR A C 1
ATOM 2004 O O . THR A 1 251 ? 11.824 14.218 -22.533 1.00 64.50 251 THR A O 1
ATOM 2007 N N . GLN A 1 252 ? 9.601 14.490 -22.358 1.00 59.44 252 GLN A N 1
ATOM 2008 C CA . GLN A 1 252 ? 9.357 14.640 -23.798 1.00 59.44 252 GLN A CA 1
ATOM 2009 C C . GLN A 1 252 ? 9.857 15.979 -24.360 1.00 59.44 252 GLN A C 1
ATOM 2011 O O . GLN A 1 252 ? 10.292 16.026 -25.510 1.00 59.44 252 GLN A O 1
ATOM 2016 N N . PHE A 1 253 ? 9.803 17.057 -23.567 1.00 56.91 253 PHE A N 1
ATOM 2017 C CA . PHE A 1 253 ? 10.037 18.428 -24.053 1.00 56.91 253 PHE A CA 1
ATOM 2018 C C . PHE A 1 253 ? 11.241 19.151 -23.418 1.00 56.91 253 PHE A C 1
ATOM 2020 O O . PHE A 1 253 ? 11.769 20.083 -24.016 1.00 56.91 253 PHE A O 1
ATOM 2027 N N . GLY A 1 254 ? 11.686 18.747 -22.225 1.00 53.88 254 GLY A N 1
ATOM 2028 C CA . GLY A 1 254 ? 12.684 19.459 -21.411 1.00 53.88 254 GLY A CA 1
ATOM 2029 C C . GLY A 1 254 ? 14.054 18.780 -21.287 1.00 53.88 254 GLY A C 1
ATOM 2030 O O . GLY A 1 254 ? 15.047 19.474 -21.079 1.00 53.88 254 GLY A O 1
ATOM 2031 N N . LYS A 1 255 ? 14.140 17.447 -21.438 1.00 48.97 255 LYS A N 1
ATOM 2032 C CA . LYS A 1 255 ? 15.412 16.683 -21.439 1.00 48.97 255 LYS A CA 1
ATOM 2033 C C . LYS A 1 255 ? 15.906 16.273 -22.838 1.00 48.97 255 LYS A C 1
ATOM 2035 O O . LYS A 1 255 ? 16.986 15.705 -22.934 1.00 48.97 255 LYS A O 1
ATOM 2040 N N . CYS A 1 256 ? 15.166 16.576 -23.909 1.00 44.16 256 CYS A N 1
ATOM 2041 C CA . CYS A 1 256 ? 15.622 16.374 -25.290 1.00 44.16 256 CYS A CA 1
ATOM 2042 C C . CYS A 1 256 ? 16.657 17.445 -25.689 1.00 44.16 256 CYS A C 1
ATOM 2044 O O . CYS A 1 256 ? 16.345 18.371 -26.437 1.00 44.16 256 CYS A O 1
ATOM 2046 N N . LYS A 1 257 ? 17.874 17.342 -25.156 1.00 38.66 257 LYS A N 1
ATOM 2047 C CA . LYS A 1 257 ? 19.081 17.977 -25.690 1.00 38.66 257 LYS A CA 1
ATOM 2048 C C . LYS A 1 257 ? 20.203 16.959 -25.721 1.00 38.66 257 LYS A C 1
ATOM 2050 O O . LYS A 1 257 ? 20.340 16.237 -24.711 1.00 38.66 257 LYS A O 1
#

InterPro domains:
  IPR048682 Conserved oligomeric Golgi complex subunit 4 [PTHR24016] (1-245)
  IPR048684 Conserved oligomeric Golgi complex subunit 4, C-terminal [PF20662] (57-246)